Protein AF-A0A7S1T7V1-F1 (afdb_monomer)

InterPro domains:
  IPR002346 Molybdopterin dehydrogenase, FAD-binding [PF00941] (59-203)
  IPR016166 FAD-binding domain, PCMH-type [PS51387] (1-207)
  IPR016169 FAD-binding, type PCMH, subdomain 2 [G3DSA:3.30.465.10] (74-203)
  IPR016208 Aldehyde oxidase/xanthine dehydrogenase-like [PTHR11908] (59-207)
  IPR036318 FAD-binding, type PCMH-like superfamily [SSF56176] (33-203)

Sequence (222 aa):
PVSLAGLTRLMARLAAAGKAPRLLCANTAMGVEKYYPSDGDAAAVYRWDPSAAALDGCTVVEVKDVAELLAVAPTPKGGLAVGASVSITALIDALEGAAGEEGGDEEGKEGGGRPAPYCVMARHLRRVANVQVRNAGSWGGNLMLARSRPAFPSDIAVVLAVAGATLTVLKDPTSLATTTMSVEEFLSSDASLPLLLVSVELPPLPRSSSSGAPPSRVFSTF

Secondary structure (DSSP, 8-state):
--SHHHHHHHHHHHHHTT--PEEES-THHHHHHTTS-TT--GGGTT---SGGG--TTPPEEE-TT-HHHH-EEE-TTS-EEEETTSBHHHHHHHHHHHH-GGG---TT-TTPPPPPHHHHHHHHHTTSS-HHHHHH-BHHHHHHHHHH-TT---HHHHHHHHTT-EEEEESSTTS--EEEEEHHHHHHS-TTS--EEEEEEEPPPPP--SS-SPPP-S----

Nearest PDB structures (foldseek):
  7px0-assembly1_A  TM=8.540E-01  e=2.376E-07  Drosophila melanogaster
  7px0-assembly2_C  TM=8.518E-01  e=2.514E-07  Drosophila melanogaster
  7px0-assembly1_B  TM=8.505E-01  e=1.435E-06  Drosophila melanogaster
  7px0-assembly2_D  TM=7.920E-01  e=6.913E-07  Drosophila melanogaster
  1rm6-assembly1_B  TM=6.169E-01  e=3.158E-05  Thauera aromatica

Radius of gyration: 18.81 Å; Cα contacts (8 Å, |Δi|>4): 372; chains: 1; bounding box: 49×33×48 Å

Mean predicted aligned error: 8.24 Å

pLDDT: mean 83.21, std 16.55, range [35.75, 98.19]

Organism: NCBI:txid63592

Foldseek 3Di:
DQALLVQLVVCVVCVVVVADAAEPLFCLLLVLQQQFDQVQPLVSGHVGDVVRSDCVVHHYDHCLNHDLQQDWDQDPQLWIKHHQSHFLVNLLVSLVVSQPPVQPPPPDDPVDDDHFLSNVLSVQSPPPDDPVNRVRDGLNSLLLSCLRGVNDDDSSLVSCQLQQKKWWKDQRSNDPDIDIDGSVCSSPDDNPGPIDTTIIIGHHTPPPDPDPDDDDCSDDDD

Solvent-accessib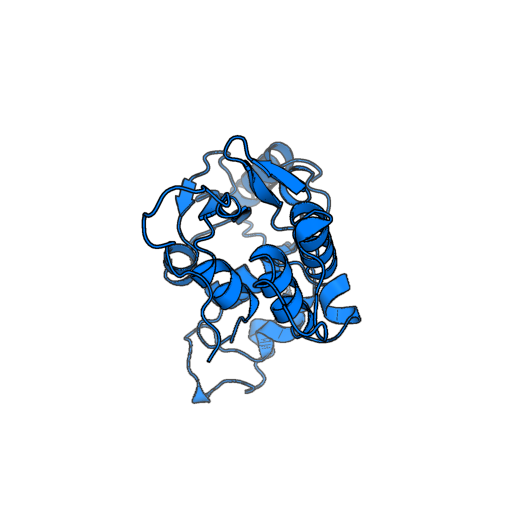le surface area (backbone atoms only — not comparable to full-atom values): 12376 Å² total; per-residue (Å²): 79,58,32,62,72,49,40,18,55,50,44,41,54,35,48,75,68,76,42,79,63,46,81,38,60,36,69,57,45,57,74,49,42,26,31,42,38,72,88,34,51,67,90,43,48,66,49,81,38,69,74,74,53,60,58,83,95,56,50,74,43,62,45,58,61,15,50,65,24,53,37,72,46,75,38,97,80,57,18,44,32,39,15,20,45,33,24,41,48,57,50,34,53,50,29,45,65,72,39,47,87,91,20,56,82,62,86,80,51,96,84,60,77,81,66,31,70,41,38,54,49,28,60,56,54,67,66,52,71,52,72,69,55,23,63,56,21,20,52,38,40,49,48,52,42,31,30,52,16,67,62,46,87,46,67,65,52,53,54,40,40,64,58,63,26,38,33,36,28,22,66,40,51,63,45,88,60,68,48,76,42,44,47,63,57,55,48,70,39,69,63,86,56,59,62,39,74,37,30,40,36,38,63,44,76,83,74,89,63,100,56,99,64,85,78,84,83,73,80,80,84,131

Structure (mmCIF, N/CA/C/O backbone):
data_AF-A0A7S1T7V1-F1
#
_entry.id   AF-A0A7S1T7V1-F1
#
loop_
_atom_site.group_PDB
_atom_site.id
_atom_site.type_symbol
_atom_site.label_atom_id
_atom_site.label_alt_id
_atom_site.label_comp_id
_atom_site.label_asym_id
_atom_site.label_entity_id
_atom_site.label_seq_id
_atom_site.pdbx_PDB_ins_code
_atom_site.Cartn_x
_atom_site.Cartn_y
_atom_site.Cartn_z
_atom_site.occupancy
_atom_site.B_iso_or_equiv
_atom_site.auth_seq_id
_atom_site.auth_comp_id
_atom_site.auth_asym_id
_atom_site.auth_atom_id
_atom_site.pdbx_PDB_model_num
ATOM 1 N N . PRO A 1 1 ? -17.396 -0.303 0.676 1.00 79.38 1 PRO A N 1
ATOM 2 C CA . PRO A 1 1 ? -17.565 0.956 -0.097 1.00 79.38 1 PRO A CA 1
ATOM 3 C C . PRO A 1 1 ? -16.847 0.789 -1.436 1.00 79.38 1 PRO A C 1
ATOM 5 O O . PRO A 1 1 ? -15.868 0.057 -1.453 1.00 79.38 1 PRO A O 1
ATOM 8 N N . VAL A 1 2 ? -17.315 1.423 -2.516 1.00 90.56 2 VAL A N 1
ATOM 9 C CA . VAL A 1 2 ? -16.727 1.231 -3.864 1.00 90.56 2 VAL A CA 1
ATOM 10 C C . VAL A 1 2 ? -15.924 2.430 -4.377 1.00 90.56 2 VAL A C 1
ATOM 12 O O . VAL A 1 2 ? -15.345 2.381 -5.454 1.00 90.56 2 VAL A O 1
ATOM 15 N N . SER A 1 3 ? -15.887 3.520 -3.607 1.00 94.94 3 SER A N 1
ATOM 16 C CA . SER A 1 3 ? -15.092 4.710 -3.917 1.00 94.94 3 SER A CA 1
ATOM 17 C C . SER A 1 3 ? -14.511 5.340 -2.659 1.00 94.94 3 SER A C 1
ATOM 19 O O . SER A 1 3 ? -15.046 5.133 -1.561 1.00 94.94 3 SER A O 1
ATOM 21 N N . LEU A 1 4 ? -13.458 6.142 -2.810 1.00 92.50 4 LEU A N 1
ATOM 22 C CA . LEU A 1 4 ? -12.781 6.827 -1.712 1.00 92.50 4 LEU A CA 1
ATOM 23 C C . LEU A 1 4 ? -13.745 7.783 -1.010 1.00 92.50 4 LEU A C 1
ATOM 25 O O . LEU A 1 4 ? -13.890 7.732 0.204 1.00 92.50 4 LEU A O 1
ATOM 29 N N . ALA A 1 5 ? -14.533 8.546 -1.772 1.00 94.06 5 ALA A N 1
ATOM 30 C CA . ALA A 1 5 ? -15.589 9.395 -1.216 1.00 94.06 5 ALA A CA 1
ATOM 31 C C . ALA A 1 5 ? -16.650 8.593 -0.439 1.00 94.06 5 ALA A C 1
ATOM 33 O O . ALA A 1 5 ? -17.173 9.053 0.579 1.00 94.06 5 ALA A O 1
ATOM 34 N N . GLY A 1 6 ? -16.988 7.389 -0.911 1.00 93.88 6 GLY A N 1
ATOM 35 C CA . GLY A 1 6 ? -17.884 6.477 -0.203 1.00 93.88 6 GLY A CA 1
ATOM 36 C C . GLY A 1 6 ? -17.276 5.946 1.094 1.00 93.88 6 GLY A C 1
ATOM 37 O O . GLY A 1 6 ? -17.971 5.893 2.110 1.00 93.88 6 GLY A O 1
ATOM 38 N N . LEU A 1 7 ? -15.991 5.589 1.070 1.00 93.31 7 LEU A N 1
ATOM 39 C CA . LEU A 1 7 ? -15.234 5.162 2.242 1.00 93.31 7 LEU A CA 1
ATOM 40 C C . LEU A 1 7 ? -15.154 6.291 3.273 1.00 93.31 7 LEU A C 1
ATOM 42 O O . LEU A 1 7 ? -15.529 6.077 4.419 1.00 93.31 7 LEU A O 1
ATOM 46 N N . THR A 1 8 ? -14.802 7.506 2.861 1.00 92.50 8 THR A N 1
ATOM 47 C CA . THR A 1 8 ? -14.722 8.680 3.737 1.00 92.50 8 THR A CA 1
ATOM 48 C C . THR A 1 8 ? -16.045 8.976 4.442 1.00 92.50 8 THR A C 1
ATOM 50 O O . THR A 1 8 ? -16.081 9.174 5.657 1.00 92.50 8 THR A O 1
ATOM 53 N N . ARG A 1 9 ? -17.173 8.913 3.719 1.00 94.50 9 ARG A N 1
ATOM 54 C CA . ARG A 1 9 ? -18.509 9.062 4.325 1.00 94.50 9 ARG A CA 1
ATOM 55 C C . ARG A 1 9 ? -18.827 7.958 5.331 1.00 94.50 9 ARG A C 1
ATOM 57 O O . ARG A 1 9 ? -19.468 8.229 6.345 1.00 94.50 9 ARG A O 1
ATOM 64 N N . LEU A 1 10 ? -18.424 6.718 5.051 1.00 93.31 10 LEU A N 1
ATOM 65 C CA . LEU A 1 10 ? -18.601 5.605 5.983 1.00 93.31 10 LEU A CA 1
ATOM 66 C C . LEU A 1 10 ? -17.762 5.815 7.250 1.00 93.31 10 LEU A C 1
ATOM 68 O O . LEU A 1 10 ? -18.289 5.665 8.349 1.00 93.31 10 LEU A O 1
ATOM 72 N N . MET A 1 11 ? -16.502 6.222 7.101 1.00 91.62 11 MET A N 1
ATOM 73 C CA . MET A 1 11 ? -15.599 6.507 8.217 1.00 91.62 11 MET A CA 1
ATOM 74 C C . MET A 1 11 ? -16.140 7.632 9.102 1.00 91.62 11 MET A C 1
ATOM 76 O O . MET A 1 11 ? -16.198 7.467 10.317 1.00 91.62 11 MET A O 1
ATOM 80 N N . ALA A 1 12 ? -16.653 8.716 8.511 1.00 91.75 12 ALA A N 1
ATOM 81 C CA . ALA A 1 12 ? -17.283 9.807 9.257 1.00 91.75 12 ALA A CA 1
ATOM 82 C C . ALA A 1 12 ? -18.515 9.343 10.059 1.00 91.75 12 ALA A C 1
ATOM 84 O O . ALA A 1 12 ? -18.687 9.723 11.216 1.00 91.75 12 ALA A O 1
ATOM 85 N N . ARG A 1 13 ? -19.359 8.476 9.479 1.00 93.44 13 ARG A N 1
ATOM 86 C CA . ARG A 1 13 ? -20.524 7.901 10.180 1.00 93.44 13 ARG A CA 1
ATOM 87 C C . ARG A 1 13 ? -20.118 6.997 11.340 1.00 93.44 13 ARG A C 1
ATOM 89 O O . ARG A 1 13 ? -20.768 7.019 12.379 1.00 93.44 13 ARG A O 1
ATOM 96 N N . LEU A 1 14 ? -19.070 6.196 11.163 1.00 91.50 14 LEU A N 1
ATOM 97 C CA . LEU A 1 14 ? -18.560 5.312 12.211 1.00 91.50 14 LEU A CA 1
ATOM 98 C C . LEU A 1 14 ? -17.919 6.115 13.348 1.00 91.50 14 LEU A C 1
ATOM 100 O O . LEU A 1 14 ? -18.230 5.849 14.507 1.00 91.50 14 LEU A O 1
ATOM 104 N N . ALA A 1 15 ? -17.141 7.150 13.024 1.00 88.75 15 ALA A N 1
ATOM 105 C CA . ALA A 1 15 ? -16.585 8.077 14.005 1.00 88.75 15 ALA A CA 1
ATOM 106 C C . ALA A 1 15 ? -17.689 8.791 14.806 1.00 88.75 15 ALA A C 1
ATOM 108 O O . ALA A 1 15 ? -17.634 8.825 16.033 1.00 88.75 15 ALA A O 1
ATOM 109 N N . ALA A 1 16 ? -18.747 9.270 14.137 1.00 91.25 16 ALA A N 1
ATOM 110 C CA . ALA A 1 16 ? -19.910 9.873 14.797 1.00 91.25 16 ALA A CA 1
ATOM 111 C C . ALA A 1 16 ? -20.666 8.891 15.715 1.00 91.25 16 ALA A C 1
ATOM 113 O O . ALA A 1 16 ? -21.314 9.311 16.669 1.00 91.25 16 ALA A O 1
ATOM 114 N N . ALA A 1 17 ? -20.564 7.586 15.452 1.00 91.12 17 ALA A N 1
ATOM 115 C CA . ALA A 1 17 ? -21.107 6.525 16.297 1.00 91.12 17 ALA A CA 1
ATOM 116 C C . ALA A 1 17 ? -20.136 6.066 17.407 1.00 91.12 17 ALA A C 1
ATOM 118 O O . ALA A 1 17 ? -20.396 5.051 18.052 1.00 91.12 17 ALA A O 1
ATOM 119 N N . GLY A 1 18 ? -19.005 6.757 17.603 1.00 87.50 18 GLY A N 1
ATOM 120 C CA . GLY A 1 18 ? -17.983 6.397 18.591 1.00 87.50 18 GLY A CA 1
ATOM 121 C C . GLY A 1 18 ? -17.207 5.122 18.248 1.00 87.50 18 GLY A C 1
ATOM 122 O O . GLY A 1 18 ? -16.602 4.516 19.129 1.00 87.50 18 GLY A O 1
ATOM 123 N N . LYS A 1 19 ? -17.239 4.681 16.985 1.00 86.19 19 LYS A N 1
ATOM 124 C CA . LYS A 1 19 ? -16.533 3.485 16.517 1.00 86.19 19 LYS A CA 1
ATOM 125 C C . LYS A 1 19 ? -15.211 3.875 15.865 1.00 86.19 19 LYS A C 1
ATOM 127 O O . LYS A 1 19 ? -15.180 4.754 15.008 1.00 86.19 19 LYS A O 1
ATOM 132 N N . ALA A 1 20 ? -14.149 3.150 16.205 1.00 80.94 20 ALA A N 1
ATOM 133 C CA . ALA A 1 20 ? -12.848 3.229 15.545 1.00 80.94 20 ALA A CA 1
ATOM 134 C C . ALA A 1 20 ? -12.655 1.985 14.659 1.00 80.94 20 ALA A C 1
ATOM 136 O O . ALA A 1 20 ? -12.216 0.944 15.153 1.00 80.94 20 ALA A O 1
ATOM 137 N N . PRO A 1 21 ? -13.068 2.025 13.379 1.00 83.56 21 PRO A N 1
ATOM 138 C CA . PRO A 1 21 ? -12.987 0.852 12.527 1.00 83.56 21 PRO A CA 1
ATOM 139 C C . PRO A 1 21 ? -11.553 0.562 12.078 1.00 83.56 21 PRO A C 1
ATOM 141 O O . PRO A 1 21 ? -10.789 1.473 11.761 1.00 83.56 21 PRO A O 1
ATOM 144 N N . ARG A 1 22 ? -11.217 -0.724 11.959 1.00 80.62 22 ARG A N 1
ATOM 145 C CA . ARG A 1 22 ? -9.985 -1.178 11.306 1.00 80.62 22 ARG A CA 1
ATOM 146 C C . ARG A 1 22 ? -10.237 -1.345 9.812 1.00 80.62 22 ARG A C 1
ATOM 148 O O . ARG A 1 22 ? -11.181 -2.026 9.407 1.00 80.62 22 ARG A O 1
ATOM 155 N N . LEU A 1 23 ? -9.394 -0.726 8.992 1.00 83.00 23 LEU A N 1
ATOM 156 C CA . LEU A 1 23 ? -9.435 -0.911 7.545 1.00 83.00 23 LEU A CA 1
ATOM 157 C C . LEU A 1 23 ? -8.734 -2.217 7.177 1.00 83.00 23 LEU A C 1
ATOM 159 O O . LEU A 1 23 ? -7.602 -2.462 7.592 1.00 83.00 23 LEU A O 1
ATOM 163 N N . LEU A 1 24 ? -9.404 -3.040 6.377 1.00 80.38 24 LEU A N 1
ATOM 164 C CA . LEU A 1 24 ? -8.886 -4.311 5.898 1.00 80.38 24 LEU A CA 1
ATOM 165 C C . LEU A 1 24 ? -8.822 -4.285 4.375 1.00 80.38 24 LEU A C 1
ATOM 167 O O . LEU A 1 24 ? -9.841 -4.209 3.695 1.00 80.38 24 LEU A O 1
ATOM 171 N N . CYS A 1 25 ? -7.612 -4.344 3.833 1.00 70.38 25 CYS A N 1
ATOM 172 C CA . CYS A 1 25 ? -7.417 -4.469 2.394 1.00 70.38 25 CYS A CA 1
ATOM 173 C C . CYS A 1 25 ? -7.310 -5.938 1.971 1.00 70.38 25 CYS A C 1
ATOM 175 O O . CYS A 1 25 ? -7.977 -6.374 1.041 1.00 70.38 25 CYS A O 1
ATOM 177 N N . ALA A 1 26 ? -6.468 -6.689 2.679 1.00 63.09 26 ALA A N 1
ATOM 178 C CA . ALA A 1 26 ? -6.281 -8.117 2.516 1.00 63.09 26 ALA A CA 1
ATOM 179 C C . ALA A 1 26 ? -5.835 -8.730 3.846 1.00 63.09 26 ALA A C 1
ATOM 181 O O . ALA A 1 26 ? -5.124 -8.098 4.629 1.00 63.09 26 ALA A O 1
ATOM 182 N N . ASN A 1 27 ? -6.242 -9.971 4.103 1.00 65.62 27 ASN A N 1
ATOM 183 C CA . ASN A 1 27 ? -6.111 -10.574 5.430 1.00 65.62 27 ASN A CA 1
ATOM 184 C C . ASN A 1 27 ? -4.697 -11.089 5.766 1.00 65.62 27 ASN A C 1
ATOM 186 O O . ASN A 1 27 ? -4.447 -11.523 6.889 1.00 65.62 27 ASN A O 1
ATOM 190 N N . THR A 1 28 ? -3.759 -11.056 4.815 1.00 69.81 28 THR A N 1
ATOM 191 C CA . THR A 1 28 ? -2.412 -11.617 5.013 1.00 69.81 28 THR A CA 1
ATOM 192 C C . THR A 1 28 ? -1.606 -10.841 6.052 1.00 69.81 28 THR A C 1
ATOM 194 O O . THR A 1 28 ? -0.914 -11.458 6.854 1.00 69.81 28 THR A O 1
ATOM 197 N N . ALA A 1 29 ? -1.743 -9.513 6.100 1.00 72.69 29 ALA A N 1
ATOM 198 C CA . ALA A 1 29 ? -1.040 -8.682 7.074 1.00 72.69 29 ALA A CA 1
ATOM 199 C C . ALA A 1 29 ? -1.513 -8.946 8.516 1.00 72.69 29 ALA A C 1
ATOM 201 O O . ALA A 1 29 ? -0.688 -9.142 9.405 1.00 72.69 29 ALA A O 1
ATOM 202 N N . MET A 1 30 ? -2.829 -9.048 8.746 1.00 74.25 30 MET A N 1
ATOM 203 C CA . MET A 1 30 ? -3.370 -9.296 10.092 1.00 74.25 30 MET A CA 1
ATOM 204 C C . MET A 1 30 ? -2.993 -10.673 10.646 1.00 74.25 30 MET A C 1
ATOM 206 O O . MET A 1 30 ? -2.737 -10.817 11.838 1.00 74.25 30 MET A O 1
ATOM 210 N N . GLY A 1 31 ? -2.904 -11.694 9.787 1.00 78.38 31 GLY A N 1
ATOM 211 C CA . GLY A 1 31 ? -2.474 -13.031 10.208 1.00 78.38 31 GLY A CA 1
ATOM 212 C C . GLY A 1 31 ? -1.026 -13.085 10.709 1.00 78.38 31 GLY A C 1
ATOM 213 O O . GLY A 1 31 ? -0.680 -13.977 11.489 1.00 78.38 31 GLY A O 1
ATOM 214 N N . VAL A 1 32 ? -0.198 -12.133 10.274 1.00 82.44 32 VAL A N 1
ATOM 215 C CA . VAL A 1 32 ? 1.224 -12.016 10.622 1.00 82.44 32 VAL A CA 1
ATOM 216 C C . VAL A 1 32 ? 1.440 -11.079 11.815 1.00 82.44 32 VAL A C 1
ATOM 218 O O . VAL A 1 32 ? 2.413 -11.224 12.549 1.00 82.44 32 VAL A O 1
ATOM 221 N N . GLU A 1 33 ? 0.506 -10.163 12.057 1.00 83.31 33 GLU A N 1
ATOM 222 C CA . GLU A 1 33 ? 0.609 -9.105 13.061 1.00 83.31 33 GLU A CA 1
ATOM 223 C C . GLU A 1 33 ? 0.922 -9.622 14.481 1.00 83.31 33 GLU A C 1
ATOM 225 O O . GLU A 1 33 ? 1.739 -9.042 15.190 1.00 83.31 33 GLU A O 1
ATOM 230 N N . LYS A 1 34 ? 0.364 -10.780 14.857 1.00 83.44 34 LYS A N 1
ATOM 231 C CA . LYS A 1 34 ? 0.596 -11.476 16.142 1.00 83.44 34 LYS A CA 1
ATOM 232 C C . LYS A 1 34 ? 2.047 -11.888 16.430 1.00 83.44 34 LYS A C 1
ATOM 234 O O . LYS A 1 34 ? 2.328 -12.359 17.529 1.00 83.44 34 LYS A O 1
ATOM 239 N N . TYR A 1 35 ? 2.931 -11.817 15.434 1.00 86.44 35 TYR A N 1
ATOM 240 C CA . TYR A 1 35 ? 4.340 -12.195 15.560 1.00 86.44 35 TYR A CA 1
ATOM 241 C C . TYR A 1 35 ? 5.272 -11.003 15.765 1.00 86.44 35 TYR A C 1
ATOM 243 O O . TYR A 1 35 ? 6.440 -11.210 16.065 1.00 86.44 35 TYR A O 1
ATOM 251 N N . TYR A 1 36 ? 4.811 -9.771 15.586 1.00 88.69 36 TYR A N 1
ATOM 252 C CA . TYR A 1 36 ? 5.665 -8.591 15.706 1.00 88.69 36 TYR A CA 1
ATOM 253 C C . TYR A 1 36 ? 5.094 -7.710 16.797 1.00 88.69 36 TYR A C 1
ATOM 255 O O . TYR A 1 36 ? 3.902 -7.461 16.742 1.00 88.69 36 TYR A O 1
ATOM 263 N N . PRO A 1 37 ? 5.859 -7.221 17.777 1.00 86.12 37 PRO A N 1
ATOM 264 C CA . PRO A 1 37 ? 5.305 -6.359 18.813 1.00 86.12 37 PRO A CA 1
ATOM 265 C C . PRO A 1 37 ? 5.058 -4.936 18.285 1.00 86.12 37 PRO A C 1
ATOM 267 O O . PRO A 1 37 ? 5.681 -4.493 17.318 1.00 86.12 37 PRO A O 1
ATOM 270 N N . SER A 1 38 ? 4.120 -4.219 18.905 1.00 82.19 38 SER A N 1
ATOM 271 C CA . SER A 1 38 ? 3.768 -2.843 18.518 1.00 82.19 38 SER A CA 1
ATOM 272 C C . SER A 1 38 ? 4.800 -1.803 18.956 1.00 82.19 38 SER A C 1
ATOM 274 O O . SER A 1 38 ? 4.880 -0.739 18.355 1.00 82.19 38 SER A O 1
ATOM 276 N N . ASP A 1 39 ? 5.580 -2.096 19.998 1.00 83.75 39 ASP A N 1
ATOM 277 C CA . ASP A 1 39 ? 6.633 -1.220 20.529 1.00 83.75 39 ASP A CA 1
ATOM 278 C C . ASP A 1 39 ? 7.977 -1.360 19.789 1.00 83.75 39 ASP A C 1
ATOM 280 O O . ASP A 1 39 ? 8.901 -0.587 20.034 1.00 83.75 39 ASP A O 1
ATOM 284 N N . GLY A 1 40 ? 8.080 -2.316 18.860 1.00 81.94 40 GLY A N 1
ATOM 285 C CA . GLY A 1 40 ? 9.288 -2.562 18.079 1.00 81.94 40 GLY A CA 1
ATOM 286 C C . GLY A 1 40 ? 10.374 -3.365 18.802 1.00 81.94 40 GLY A C 1
ATOM 287 O O . GLY A 1 40 ? 11.487 -3.432 18.280 1.00 81.94 40 GLY A O 1
ATOM 288 N N . ASP A 1 41 ? 10.092 -3.996 19.950 1.00 86.94 41 ASP A N 1
ATOM 289 C CA . ASP A 1 41 ? 11.070 -4.849 20.638 1.00 86.94 41 ASP A CA 1
ATOM 290 C C . ASP A 1 41 ? 11.480 -6.059 19.776 1.00 86.94 41 ASP A C 1
ATOM 292 O O . ASP A 1 41 ? 10.773 -7.064 19.661 1.00 86.94 41 ASP A O 1
ATOM 296 N N . ALA A 1 42 ? 12.675 -5.991 19.189 1.00 85.62 42 ALA A N 1
ATOM 297 C CA . ALA A 1 42 ? 13.220 -7.056 18.354 1.00 85.62 42 ALA A CA 1
ATOM 298 C C . ALA A 1 42 ? 13.348 -8.400 19.102 1.00 85.62 42 ALA A C 1
ATOM 300 O O . ALA A 1 42 ? 13.222 -9.457 18.481 1.00 85.62 42 ALA A O 1
ATOM 301 N N . ALA A 1 43 ? 13.554 -8.387 20.424 1.00 87.38 43 ALA A N 1
ATOM 302 C CA . ALA A 1 43 ? 13.669 -9.603 21.231 1.00 87.38 43 ALA A CA 1
ATOM 303 C C . ALA A 1 43 ? 12.314 -10.291 21.473 1.00 87.38 43 ALA A C 1
ATOM 305 O O . ALA A 1 43 ? 12.268 -11.470 21.840 1.00 87.38 43 ALA A O 1
ATOM 306 N N . ALA A 1 44 ? 11.209 -9.574 21.270 1.00 84.81 44 ALA A N 1
ATOM 307 C CA . ALA A 1 44 ? 9.855 -10.102 21.367 1.00 84.81 44 ALA A CA 1
ATOM 308 C C . ALA A 1 44 ? 9.270 -10.520 20.006 1.00 84.81 44 ALA A C 1
ATOM 310 O O . ALA A 1 44 ? 8.153 -11.034 19.958 1.00 84.81 44 ALA A O 1
ATOM 311 N N . VAL A 1 45 ? 10.013 -10.379 18.903 1.00 87.38 45 VAL A N 1
ATOM 312 C CA . VAL A 1 45 ? 9.591 -10.899 17.593 1.00 87.38 45 VAL A CA 1
ATOM 313 C C . VAL A 1 45 ? 9.404 -12.423 17.666 1.00 87.38 45 VAL A C 1
ATOM 315 O O . VAL A 1 45 ? 10.181 -13.147 18.283 1.00 87.38 45 VAL A O 1
ATOM 318 N N . TYR A 1 46 ? 8.324 -12.905 17.057 1.00 85.88 46 TYR A N 1
ATOM 319 C CA . TYR A 1 46 ? 7.767 -14.260 17.129 1.00 85.88 46 TYR A CA 1
ATOM 320 C C . TYR A 1 46 ? 7.288 -14.722 18.507 1.00 85.88 46 TYR A C 1
ATOM 322 O O . TYR A 1 46 ? 6.781 -15.844 18.622 1.00 85.88 46 TYR A O 1
ATOM 330 N N . ARG A 1 47 ? 7.344 -13.872 19.539 1.00 84.38 47 ARG A N 1
ATOM 331 C CA . ARG A 1 47 ? 6.597 -14.130 20.767 1.00 84.38 47 ARG A CA 1
ATOM 332 C C . ARG A 1 47 ? 5.118 -14.003 20.435 1.00 84.38 47 ARG A C 1
ATOM 334 O O . ARG A 1 47 ? 4.638 -12.928 20.098 1.00 84.38 47 ARG A O 1
ATOM 341 N N . TRP A 1 48 ? 4.412 -15.125 20.484 1.00 75.94 48 TRP A N 1
ATOM 342 C CA . TRP A 1 48 ? 2.997 -15.154 20.155 1.00 75.94 48 TRP A CA 1
ATOM 343 C C . TRP A 1 48 ? 2.199 -14.309 21.152 1.00 75.94 48 TRP A C 1
ATOM 345 O O . TRP A 1 48 ? 2.118 -14.653 22.331 1.00 75.94 48 TRP A O 1
ATOM 355 N N . ASP A 1 49 ? 1.605 -13.226 20.655 1.00 72.50 49 ASP A N 1
ATOM 356 C CA . ASP A 1 49 ? 0.656 -12.397 21.389 1.00 72.50 49 ASP A CA 1
ATOM 357 C C . ASP A 1 49 ? -0.724 -12.472 20.706 1.00 72.50 49 ASP A C 1
ATOM 359 O O . ASP A 1 49 ? -0.943 -11.851 19.659 1.00 72.50 49 ASP A O 1
ATOM 363 N N . PRO A 1 50 ? -1.678 -13.245 21.255 1.00 69.88 50 PRO A N 1
ATOM 364 C CA . PRO A 1 50 ? -3.016 -13.356 20.685 1.00 69.88 50 PRO A CA 1
ATOM 365 C C . PRO A 1 50 ? -3.827 -12.063 20.795 1.00 69.88 50 PRO A C 1
ATOM 367 O O . PRO A 1 50 ? -4.749 -11.871 20.001 1.00 69.88 50 PRO A O 1
ATOM 370 N N . SER A 1 51 ? -3.500 -11.173 21.738 1.00 71.38 51 SER A N 1
ATOM 371 C CA . SER A 1 51 ? -4.241 -9.924 21.937 1.00 71.38 51 SER A CA 1
ATOM 372 C C . SER A 1 51 ? -4.022 -8.943 20.783 1.00 71.38 51 SER A C 1
ATOM 374 O O . SER A 1 51 ? -4.957 -8.267 20.360 1.00 71.38 51 SER A O 1
ATOM 376 N N . ALA A 1 52 ? -2.830 -8.965 20.180 1.00 65.50 52 ALA A N 1
ATOM 377 C CA . ALA A 1 52 ? -2.477 -8.161 19.014 1.00 65.50 52 ALA A CA 1
ATOM 378 C C . ALA A 1 52 ? -3.310 -8.480 17.756 1.00 65.50 52 ALA A C 1
ATOM 380 O O . ALA A 1 52 ? -3.469 -7.617 16.894 1.00 65.50 52 ALA A O 1
ATOM 381 N N . ALA A 1 53 ? -3.844 -9.701 17.642 1.00 63.22 53 ALA A N 1
ATOM 382 C CA . ALA A 1 53 ? -4.666 -10.140 16.509 1.00 63.22 53 ALA A CA 1
ATOM 383 C C . ALA A 1 53 ? -6.164 -10.245 16.837 1.00 63.22 53 ALA A C 1
ATOM 385 O O . ALA A 1 53 ? -6.952 -10.629 15.969 1.00 63.22 53 ALA A O 1
ATOM 386 N N . ALA A 1 54 ? -6.574 -9.917 18.065 1.00 66.88 54 ALA A N 1
ATOM 387 C CA . ALA A 1 54 ? -7.971 -9.984 18.463 1.00 66.88 54 ALA A CA 1
ATOM 388 C C . ALA A 1 54 ? -8.800 -8.929 17.709 1.00 66.88 54 ALA A C 1
ATOM 390 O O . ALA A 1 54 ? -8.476 -7.740 17.689 1.00 66.88 54 ALA A O 1
ATOM 391 N N . LEU A 1 55 ? -9.887 -9.378 17.078 1.00 66.50 55 LEU A N 1
ATOM 392 C CA . LEU A 1 55 ? -10.880 -8.517 16.422 1.00 66.50 55 LEU A CA 1
ATOM 393 C C . LEU A 1 55 ? -12.167 -8.395 17.243 1.00 66.50 55 LEU A C 1
ATOM 395 O O . LEU A 1 55 ? -13.141 -7.814 16.762 1.00 66.50 55 LEU A O 1
ATOM 399 N N . ASP A 1 56 ? -12.192 -8.943 18.457 1.00 67.31 56 ASP A N 1
ATOM 400 C CA . ASP A 1 56 ? -13.393 -8.985 19.283 1.00 67.31 56 ASP A CA 1
ATOM 401 C C . ASP A 1 56 ? -13.913 -7.568 19.554 1.00 67.31 56 ASP A C 1
ATOM 403 O O . ASP A 1 56 ? -13.202 -6.690 20.042 1.00 67.31 56 ASP A O 1
ATOM 407 N N . GLY A 1 57 ? -15.166 -7.326 19.162 1.00 70.94 57 GLY A N 1
ATOM 408 C CA . GLY A 1 57 ? -15.812 -6.014 19.263 1.00 70.94 57 GLY A CA 1
ATOM 409 C C . GLY A 1 57 ? -15.329 -4.964 18.252 1.00 70.94 57 GLY A C 1
ATOM 410 O O . GLY A 1 57 ? -15.842 -3.843 18.252 1.00 70.94 57 GLY A O 1
ATOM 411 N N . CYS A 1 58 ? -14.390 -5.295 17.361 1.00 74.25 58 CYS A N 1
ATOM 412 C CA . CYS A 1 58 ? -13.843 -4.356 16.391 1.00 74.25 58 CYS A CA 1
ATOM 413 C C . CYS A 1 58 ? -14.707 -4.293 15.121 1.00 74.25 58 CYS A C 1
ATOM 415 O O . CYS A 1 58 ? -15.060 -5.308 14.523 1.00 74.25 58 CYS A O 1
ATOM 417 N N . THR A 1 59 ? -15.047 -3.082 14.671 1.00 85.19 59 THR A N 1
ATOM 418 C CA . THR A 1 59 ? -15.694 -2.902 13.363 1.00 85.19 59 THR A CA 1
ATOM 419 C C . THR A 1 59 ? -14.626 -2.966 12.279 1.00 85.19 59 THR A C 1
ATOM 421 O O . THR A 1 59 ? -13.719 -2.140 12.265 1.00 85.19 59 THR A O 1
ATOM 424 N N . VAL A 1 60 ? -14.735 -3.919 11.357 1.00 85.75 60 VAL A N 1
ATOM 425 C CA . VAL A 1 60 ? -13.805 -4.046 10.229 1.00 85.75 60 VAL A CA 1
ATOM 426 C C . VAL A 1 60 ? -14.468 -3.518 8.963 1.00 85.75 60 VAL A C 1
ATOM 428 O O . VAL A 1 60 ? -15.619 -3.843 8.673 1.00 85.75 60 VAL A O 1
ATOM 431 N N . VAL A 1 61 ? -13.746 -2.693 8.208 1.00 88.75 61 VAL A N 1
ATOM 432 C CA . VAL A 1 61 ? -14.198 -2.166 6.917 1.00 88.75 61 VAL A CA 1
ATOM 433 C C . VAL A 1 61 ? -13.281 -2.693 5.831 1.00 88.75 61 VAL A C 1
ATOM 435 O O . VAL A 1 61 ? -12.102 -2.348 5.778 1.00 88.75 61 VAL A O 1
ATOM 438 N N . GLU A 1 62 ? -13.836 -3.515 4.948 1.00 88.12 62 GLU A N 1
ATOM 439 C CA . GLU A 1 62 ? -13.109 -4.006 3.787 1.00 88.12 62 GLU A CA 1
ATOM 440 C C . GLU A 1 62 ? -13.019 -2.916 2.706 1.00 88.12 62 GLU A C 1
ATOM 442 O O . GLU A 1 62 ? -14.028 -2.299 2.339 1.00 88.12 62 GLU A O 1
ATOM 447 N N . VAL A 1 63 ? -11.803 -2.661 2.215 1.00 89.75 63 VAL A N 1
ATOM 448 C CA . VAL A 1 63 ? -11.511 -1.604 1.226 1.00 89.75 63 VAL A CA 1
ATOM 449 C C . VAL A 1 63 ? -11.126 -2.142 -0.152 1.00 89.75 63 VAL A C 1
ATOM 451 O O . VAL A 1 63 ? -10.842 -1.351 -1.045 1.00 89.75 63 VAL A O 1
ATOM 454 N N . LYS A 1 64 ? -11.154 -3.468 -0.348 1.00 86.06 64 LYS A N 1
ATOM 455 C CA . LYS A 1 64 ? -10.707 -4.116 -1.591 1.00 86.06 64 LYS A CA 1
ATOM 456 C C . LYS A 1 64 ? -11.443 -3.634 -2.842 1.00 86.06 64 LYS A C 1
ATOM 458 O O . LYS A 1 64 ? -10.853 -3.646 -3.905 1.00 86.06 64 LYS A O 1
ATOM 463 N N . ASP A 1 65 ? -12.699 -3.203 -2.709 1.00 89.31 65 ASP A N 1
ATOM 464 C CA . ASP A 1 65 ? -13.551 -2.803 -3.837 1.00 89.31 65 ASP A CA 1
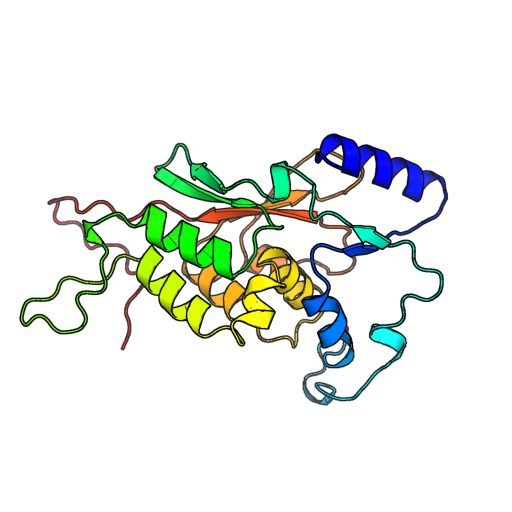ATOM 465 C C . ASP A 1 65 ? -13.520 -1.288 -4.107 1.00 89.31 65 ASP A C 1
ATOM 467 O O . ASP A 1 65 ? -14.294 -0.782 -4.920 1.00 89.31 65 ASP A O 1
ATOM 471 N N . VAL A 1 66 ? -12.666 -0.531 -3.408 1.00 94.31 66 VAL A N 1
ATOM 472 C CA . VAL A 1 66 ? -12.519 0.912 -3.631 1.00 94.31 66 VAL A CA 1
ATOM 473 C C . VAL A 1 66 ? -11.709 1.140 -4.904 1.00 94.31 66 VAL A C 1
ATOM 475 O O . VAL A 1 66 ? -10.508 0.878 -4.933 1.00 94.31 66 VAL A O 1
ATOM 478 N N . ALA A 1 67 ? -12.363 1.657 -5.946 1.00 94.12 67 ALA A N 1
ATOM 479 C CA . ALA A 1 67 ? -11.781 1.795 -7.281 1.00 94.12 67 ALA A CA 1
ATOM 480 C C . ALA A 1 67 ? -10.450 2.567 -7.292 1.00 94.12 67 ALA A C 1
ATOM 482 O O . ALA A 1 67 ? -9.496 2.156 -7.948 1.00 94.12 67 ALA A O 1
ATOM 483 N N . GLU A 1 68 ? -10.352 3.650 -6.521 1.00 95.19 68 GLU A N 1
ATOM 484 C CA . GLU A 1 68 ? -9.145 4.474 -6.428 1.00 95.19 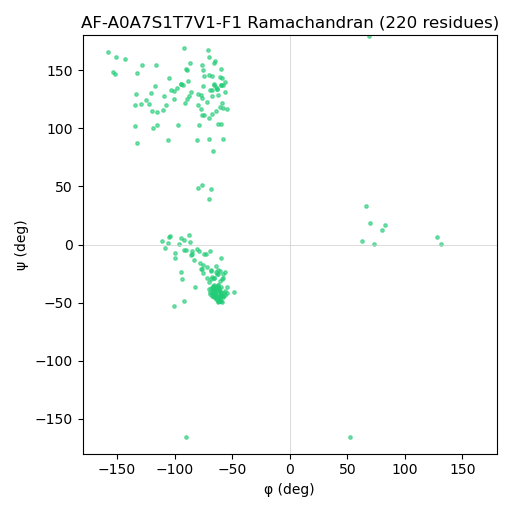68 GLU A CA 1
ATOM 485 C C . GLU A 1 68 ? -7.964 3.719 -5.796 1.00 95.19 68 GLU A C 1
ATOM 487 O O . GLU A 1 68 ? -6.816 3.988 -6.138 1.00 95.19 68 GLU A O 1
ATOM 492 N N . LEU A 1 69 ? -8.229 2.741 -4.920 1.00 95.38 69 LEU A N 1
ATOM 493 C CA . LEU A 1 69 ? -7.192 1.897 -4.319 1.00 95.38 69 LEU A CA 1
ATOM 494 C C . LEU A 1 69 ? -6.792 0.721 -5.221 1.00 95.38 69 LEU A C 1
ATOM 496 O O . LEU A 1 69 ? -5.773 0.086 -4.965 1.00 95.38 69 LEU A O 1
ATOM 500 N N . LEU A 1 70 ? -7.560 0.422 -6.268 1.00 95.44 70 LEU A N 1
ATOM 501 C CA . LEU A 1 70 ? -7.254 -0.622 -7.253 1.00 95.44 70 LEU A CA 1
ATOM 502 C C . LEU A 1 70 ? -6.640 -0.071 -8.546 1.00 95.44 70 LEU A C 1
ATOM 504 O O . LEU A 1 70 ? -6.245 -0.845 -9.415 1.00 95.44 70 LEU A O 1
ATOM 508 N N . ALA A 1 71 ? -6.593 1.252 -8.701 1.00 95.94 71 ALA A N 1
ATOM 509 C CA . ALA A 1 71 ? -6.172 1.884 -9.940 1.00 95.94 71 ALA A CA 1
ATOM 510 C C . ALA A 1 71 ? -4.692 1.614 -10.251 1.00 95.94 71 ALA A C 1
ATOM 512 O O . ALA A 1 71 ? -3.828 1.730 -9.383 1.00 95.94 71 ALA A O 1
ATOM 513 N N . VAL A 1 72 ? -4.400 1.315 -11.516 1.00 97.31 72 VAL A N 1
ATOM 514 C CA . VAL A 1 72 ? -3.043 1.244 -12.067 1.00 97.31 72 VAL A CA 1
ATOM 515 C C . VAL A 1 72 ? -3.023 2.097 -13.324 1.00 97.31 72 VAL A C 1
ATOM 517 O O . VAL A 1 72 ? -3.818 1.863 -14.234 1.00 97.31 72 VAL A O 1
ATOM 520 N N . ALA A 1 73 ? -2.163 3.111 -13.367 1.00 95.56 73 ALA A N 1
ATOM 521 C CA . ALA A 1 73 ? -2.113 4.041 -14.488 1.00 95.56 73 ALA A CA 1
ATOM 522 C C . ALA A 1 73 ? -0.720 4.668 -14.657 1.00 95.56 73 ALA A C 1
ATOM 524 O O . ALA A 1 73 ? -0.038 4.921 -13.663 1.00 95.56 73 ALA A O 1
ATOM 525 N N . PRO A 1 74 ? -0.301 4.992 -15.892 1.00 93.62 74 PRO A N 1
ATOM 526 C CA . PRO A 1 74 ? 0.861 5.842 -16.121 1.00 93.62 74 PRO A CA 1
ATOM 527 C C . PRO A 1 74 ? 0.658 7.231 -15.509 1.00 93.62 74 PRO A C 1
ATOM 529 O O . PRO A 1 74 ? -0.444 7.784 -15.552 1.00 93.62 74 PRO A O 1
ATOM 532 N N . THR A 1 75 ? 1.723 7.829 -14.981 1.00 93.38 75 THR A N 1
ATOM 533 C CA . THR A 1 75 ? 1.669 9.212 -14.492 1.00 93.38 75 THR A CA 1
ATOM 534 C C . THR A 1 75 ? 1.942 10.203 -15.621 1.00 93.38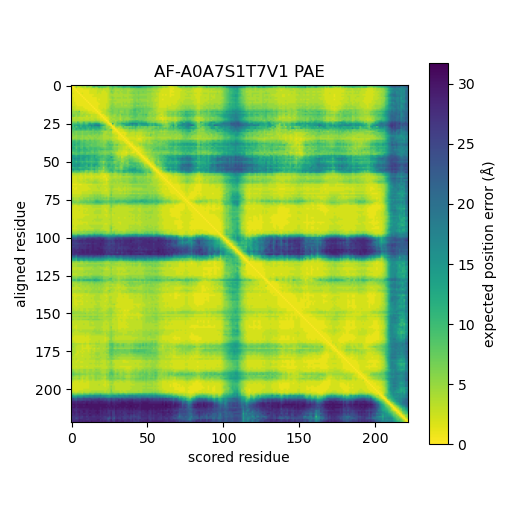 75 THR A C 1
ATOM 536 O O . THR A 1 75 ? 2.637 9.867 -16.584 1.00 93.38 75 THR A O 1
ATOM 539 N N . PRO A 1 76 ? 1.485 11.466 -15.513 1.00 88.56 76 PRO A N 1
ATOM 540 C CA . PRO A 1 76 ? 1.777 12.494 -16.516 1.00 88.56 76 PRO A CA 1
ATOM 541 C C . PRO A 1 76 ? 3.277 12.720 -16.762 1.00 88.56 76 PRO A C 1
ATOM 543 O O . PRO A 1 76 ? 3.672 13.195 -17.823 1.00 88.56 76 PRO A O 1
ATOM 546 N N . LYS A 1 77 ? 4.124 12.377 -15.783 1.00 87.19 77 LYS A N 1
ATOM 547 C CA . LYS A 1 77 ? 5.587 12.486 -15.862 1.00 87.19 77 LYS A CA 1
ATOM 548 C C . LYS A 1 77 ? 6.253 11.252 -16.487 1.00 87.19 77 LYS A C 1
ATOM 550 O O . LYS A 1 77 ? 7.477 11.221 -16.585 1.00 87.19 77 LYS A O 1
ATOM 555 N N . GLY A 1 78 ? 5.473 10.260 -16.918 1.00 86.44 78 GLY A N 1
ATOM 556 C CA . GLY A 1 78 ? 5.958 9.004 -17.495 1.00 86.44 78 GLY A CA 1
ATOM 557 C C . GLY A 1 78 ? 6.359 7.949 -16.462 1.00 86.44 78 GLY A C 1
ATOM 558 O O . GLY A 1 78 ? 7.113 7.043 -16.799 1.00 86.44 78 GLY A O 1
ATOM 559 N N . GLY A 1 79 ? 5.924 8.104 -15.210 1.00 92.62 79 GLY A N 1
ATOM 560 C CA . GLY A 1 79 ? 6.070 7.100 -14.159 1.00 92.62 79 GLY A CA 1
ATOM 561 C C . GLY A 1 79 ? 4.882 6.140 -14.107 1.00 92.62 79 GLY A C 1
ATOM 562 O O . GLY A 1 79 ? 4.036 6.133 -15.004 1.00 92.62 79 GLY A O 1
ATOM 563 N N . LEU A 1 80 ? 4.779 5.380 -13.019 1.00 96.12 80 LEU A N 1
ATOM 564 C CA . LEU A 1 80 ? 3.688 4.432 -12.777 1.00 96.12 80 LEU A CA 1
ATOM 565 C C . LEU A 1 80 ? 3.007 4.732 -11.437 1.00 96.12 80 LEU A C 1
ATOM 567 O O . LEU A 1 80 ? 3.665 4.739 -10.401 1.00 96.12 80 LEU A O 1
ATOM 571 N N . ALA A 1 81 ? 1.694 4.953 -11.449 1.00 97.44 81 ALA A N 1
ATOM 572 C CA . ALA A 1 81 ? 0.872 5.051 -10.249 1.00 97.44 81 ALA A CA 1
ATOM 573 C C . ALA A 1 81 ? 0.121 3.738 -10.008 1.00 97.44 81 ALA A C 1
ATOM 575 O O . ALA A 1 81 ? -0.513 3.198 -10.916 1.00 97.44 81 ALA A O 1
ATOM 576 N N . VAL A 1 82 ? 0.168 3.246 -8.771 1.00 98.12 82 VAL A N 1
ATOM 577 C CA . VAL A 1 82 ? -0.462 1.989 -8.349 1.00 98.12 82 VAL A CA 1
ATOM 578 C C . VAL A 1 82 ? -1.221 2.224 -7.046 1.00 98.12 82 VAL A C 1
ATOM 580 O O . VAL A 1 82 ? -0.672 2.784 -6.101 1.00 98.12 82 VAL A O 1
ATOM 583 N N . GLY A 1 83 ? -2.484 1.813 -6.976 1.00 97.56 83 GLY A N 1
ATOM 584 C CA . GLY A 1 83 ? -3.335 1.937 -5.793 1.00 97.56 83 GLY A CA 1
ATOM 585 C C . GLY A 1 83 ? -3.000 0.915 -4.700 1.00 97.56 83 GLY A C 1
ATOM 586 O O . GLY A 1 83 ? -2.546 -0.193 -4.984 1.00 97.56 83 GLY A O 1
ATOM 587 N N . ALA A 1 84 ? -3.224 1.274 -3.434 1.00 96.12 84 ALA A N 1
ATOM 588 C CA . ALA A 1 84 ? -2.797 0.522 -2.244 1.00 96.12 84 ALA A CA 1
ATOM 589 C C . ALA A 1 84 ? -3.434 -0.865 -2.073 1.00 96.12 84 ALA A C 1
ATOM 591 O O . ALA A 1 84 ? -2.912 -1.698 -1.323 1.00 96.12 84 ALA A O 1
ATOM 592 N N . SER A 1 85 ? -4.548 -1.123 -2.758 1.00 95.38 85 SER A N 1
ATOM 593 C CA . SER A 1 85 ? -5.253 -2.404 -2.742 1.00 95.38 85 SER A CA 1
ATOM 594 C C . SER A 1 85 ? -4.831 -3.368 -3.843 1.00 95.38 85 SER A C 1
ATOM 596 O O . SER A 1 85 ? -5.243 -4.526 -3.814 1.00 95.38 85 SER A O 1
ATOM 598 N N . VAL A 1 86 ? -3.962 -2.943 -4.759 1.00 96.19 86 VAL A N 1
ATOM 599 C CA . VAL A 1 86 ? -3.378 -3.816 -5.782 1.00 96.19 86 VAL A CA 1
ATOM 600 C C . VAL A 1 86 ? -2.539 -4.914 -5.116 1.00 96.19 86 VAL A C 1
ATOM 602 O O . VAL A 1 86 ? -1.750 -4.654 -4.199 1.00 96.19 86 VAL A O 1
ATOM 605 N N . SER A 1 87 ? -2.729 -6.160 -5.560 1.00 95.38 87 SER A N 1
ATOM 606 C CA . SER A 1 87 ? -1.972 -7.304 -5.046 1.00 95.38 87 SER A CA 1
ATOM 607 C C . SER A 1 87 ? -0.486 -7.179 -5.383 1.00 95.38 87 SER A C 1
ATOM 609 O O . SER A 1 87 ? -0.102 -6.486 -6.325 1.00 95.38 87 SER A O 1
ATOM 611 N N . ILE A 1 88 ? 0.376 -7.868 -4.635 1.00 95.88 88 ILE A N 1
ATOM 612 C CA . ILE A 1 88 ? 1.817 -7.869 -4.934 1.00 95.88 88 ILE A CA 1
ATOM 613 C C . ILE A 1 88 ? 2.062 -8.460 -6.331 1.00 95.88 88 ILE A C 1
ATOM 615 O O . ILE A 1 88 ? 2.903 -7.954 -7.067 1.00 95.88 88 ILE A O 1
ATOM 619 N N . THR A 1 89 ? 1.299 -9.485 -6.720 1.00 96.00 89 THR A N 1
ATOM 620 C CA . THR A 1 89 ? 1.361 -10.061 -8.073 1.00 96.00 89 THR A CA 1
ATOM 621 C C . THR A 1 89 ? 0.977 -9.042 -9.144 1.00 96.00 89 THR A C 1
ATOM 623 O O . THR A 1 89 ? 1.739 -8.838 -10.078 1.00 96.00 89 THR A O 1
ATOM 626 N N . ALA A 1 90 ? -0.135 -8.324 -8.976 1.00 96.25 90 ALA A N 1
ATOM 627 C CA . ALA A 1 90 ? -0.557 -7.323 -9.954 1.00 96.25 90 ALA A CA 1
ATOM 628 C C . ALA A 1 90 ? 0.391 -6.108 -10.013 1.00 96.25 90 ALA A C 1
ATOM 630 O O . ALA A 1 90 ? 0.535 -5.493 -11.065 1.00 96.25 90 ALA A O 1
ATOM 631 N N . LEU A 1 91 ? 1.075 -5.775 -8.911 1.00 96.94 91 LEU A N 1
ATOM 632 C CA . LEU A 1 91 ? 2.153 -4.782 -8.915 1.00 96.94 91 LEU A CA 1
ATOM 633 C C . LEU A 1 91 ? 3.356 -5.259 -9.748 1.00 96.94 91 LEU A C 1
ATOM 635 O O . LEU A 1 91 ? 3.908 -4.467 -10.506 1.00 96.94 91 LEU A O 1
ATOM 639 N N . ILE A 1 92 ? 3.752 -6.531 -9.626 1.00 95.88 92 ILE A N 1
ATOM 640 C CA . ILE A 1 92 ? 4.811 -7.133 -10.455 1.00 95.88 92 ILE A CA 1
ATOM 641 C C . ILE A 1 92 ? 4.430 -7.042 -11.937 1.00 95.88 92 ILE A C 1
ATOM 643 O O . ILE A 1 92 ? 5.211 -6.519 -12.729 1.00 95.88 92 ILE A O 1
ATOM 647 N N . ASP A 1 93 ? 3.211 -7.455 -12.289 1.00 95.31 93 ASP A N 1
ATOM 648 C CA . ASP A 1 93 ? 2.724 -7.418 -13.673 1.00 95.31 93 ASP A CA 1
ATOM 649 C C . ASP A 1 93 ? 2.680 -5.979 -14.222 1.00 95.31 93 ASP A C 1
ATOM 651 O O . ASP A 1 93 ? 3.044 -5.728 -15.371 1.00 95.31 93 ASP A O 1
ATOM 655 N N . ALA A 1 94 ? 2.281 -5.005 -13.395 1.00 95.31 94 ALA A N 1
ATOM 656 C CA . ALA A 1 94 ? 2.252 -3.594 -13.773 1.00 95.31 94 ALA A CA 1
ATOM 657 C C . ALA A 1 94 ? 3.655 -3.014 -14.017 1.00 95.31 94 ALA A C 1
ATOM 659 O O . ALA A 1 94 ? 3.836 -2.227 -14.945 1.00 95.31 94 ALA A O 1
ATOM 660 N N . LEU A 1 95 ? 4.645 -3.400 -13.206 1.00 94.19 95 LEU A N 1
ATOM 661 C CA . LEU A 1 95 ? 6.045 -3.002 -13.384 1.00 94.19 95 LEU A CA 1
ATOM 662 C C . LEU A 1 95 ? 6.617 -3.554 -14.692 1.00 94.19 95 LEU A C 1
ATOM 664 O O . LEU A 1 95 ? 7.229 -2.810 -15.456 1.00 94.19 95 LEU A O 1
ATOM 668 N N . GLU A 1 96 ? 6.395 -4.840 -14.959 1.00 91.56 96 GLU A N 1
ATOM 669 C CA . GLU A 1 96 ? 6.867 -5.513 -16.173 1.00 91.56 96 GLU A CA 1
ATOM 670 C C . GLU A 1 96 ? 6.179 -4.941 -17.420 1.00 91.56 96 GLU A C 1
ATOM 672 O O . GLU A 1 96 ? 6.847 -4.600 -18.395 1.00 91.56 96 GLU A O 1
ATOM 677 N N . GLY A 1 97 ? 4.863 -4.717 -17.363 1.00 90.25 97 GLY A N 1
ATOM 678 C CA . GLY A 1 97 ? 4.118 -4.072 -18.445 1.00 90.25 97 GLY A CA 1
ATOM 679 C C . GLY A 1 97 ? 4.566 -2.631 -18.717 1.00 90.25 97 GLY A C 1
ATOM 680 O O . GLY A 1 97 ? 4.603 -2.205 -19.870 1.00 90.25 97 GLY A O 1
ATOM 681 N N . ALA A 1 98 ? 4.951 -1.884 -17.678 1.00 88.69 98 ALA A N 1
ATOM 682 C CA . ALA A 1 98 ? 5.453 -0.517 -17.811 1.00 88.69 98 ALA A CA 1
ATOM 683 C C . ALA A 1 98 ? 6.918 -0.438 -18.285 1.00 88.69 98 ALA A C 1
ATOM 685 O O . ALA A 1 98 ? 7.352 0.628 -18.720 1.00 88.69 98 ALA A O 1
ATOM 686 N N . ALA A 1 99 ? 7.681 -1.534 -18.212 1.00 83.00 99 ALA A N 1
ATOM 687 C CA . ALA A 1 99 ? 9.062 -1.587 -18.691 1.00 83.00 99 ALA A CA 1
ATOM 688 C C . ALA A 1 99 ? 9.176 -1.669 -20.227 1.00 83.00 99 ALA A C 1
ATOM 690 O O . ALA A 1 99 ? 10.214 -1.296 -20.773 1.00 83.00 99 ALA A O 1
ATOM 691 N N . GLY A 1 100 ? 8.113 -2.100 -20.920 1.00 70.69 100 GLY A N 1
ATOM 692 C CA . GLY A 1 100 ? 8.090 -2.273 -22.377 1.00 70.69 100 GLY A CA 1
ATOM 693 C C . GLY A 1 100 ? 8.980 -3.421 -22.885 1.00 70.69 100 GLY A C 1
ATOM 694 O O . GLY A 1 100 ? 9.647 -4.105 -22.112 1.00 70.69 100 GLY A O 1
ATOM 695 N N . GL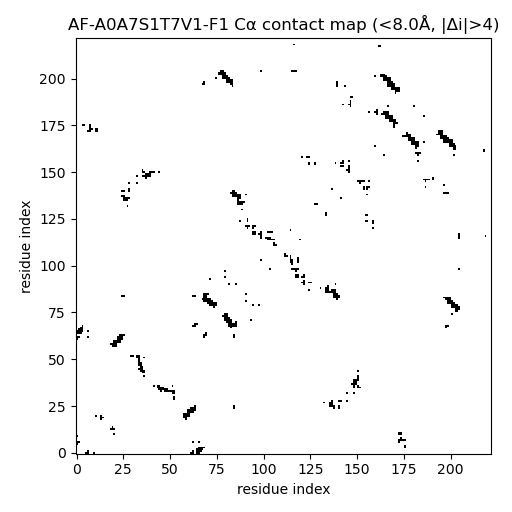U A 1 101 ? 9.004 -3.638 -24.206 1.00 57.59 101 GLU A N 1
ATOM 696 C CA . GLU A 1 101 ? 9.780 -4.729 -24.834 1.00 57.59 101 GLU A CA 1
ATOM 697 C C . GLU A 1 101 ? 11.307 -4.530 -24.747 1.00 57.59 101 GLU A C 1
ATOM 699 O O . GLU A 1 101 ? 12.058 -5.501 -24.791 1.00 57.59 101 GLU A O 1
ATOM 704 N N . GLU A 1 102 ? 11.780 -3.292 -24.558 1.00 51.84 102 GLU A N 1
ATOM 705 C CA . GLU A 1 102 ? 13.211 -2.972 -24.413 1.00 51.84 102 GLU A CA 1
ATOM 706 C C . GLU A 1 102 ? 13.791 -3.368 -23.038 1.00 51.84 102 GLU A C 1
ATOM 708 O O . GLU A 1 102 ? 15.002 -3.299 -22.833 1.00 51.84 102 GLU A O 1
ATOM 713 N N . GLY A 1 103 ? 12.940 -3.779 -22.090 1.00 46.75 103 GLY A N 1
ATOM 714 C CA . GLY A 1 103 ? 13.312 -4.110 -20.714 1.00 46.75 103 GLY A CA 1
ATOM 715 C C . GLY A 1 103 ? 13.360 -5.602 -20.388 1.00 46.75 103 GLY A C 1
ATOM 716 O O . GLY A 1 103 ? 13.504 -5.934 -19.212 1.00 46.75 103 GLY A O 1
ATOM 717 N N . GLY A 1 104 ? 13.209 -6.496 -21.371 1.00 47.31 104 GLY A N 1
ATOM 718 C CA . GLY A 1 104 ? 13.256 -7.941 -21.136 1.00 47.31 104 GLY A CA 1
ATOM 719 C C . GLY A 1 104 ? 14.559 -8.369 -20.456 1.00 47.31 104 GLY A C 1
ATOM 720 O O . GLY A 1 104 ? 15.628 -7.851 -20.779 1.00 47.31 104 GLY A O 1
ATOM 721 N N . ASP A 1 105 ? 14.464 -9.306 -19.509 1.00 46.31 105 ASP A N 1
ATOM 722 C CA . ASP A 1 105 ? 15.615 -9.907 -18.836 1.00 46.31 105 ASP A CA 1
ATOM 723 C C . ASP A 1 105 ? 16.537 -10.567 -19.880 1.00 46.31 105 ASP A C 1
ATOM 725 O O . ASP A 1 105 ? 16.388 -11.739 -20.220 1.00 46.31 105 ASP A O 1
ATOM 729 N N . GLU A 1 106 ? 17.520 -9.831 -20.405 1.00 49.62 106 GLU A N 1
ATOM 730 C CA . GLU A 1 106 ? 18.631 -10.405 -21.170 1.00 49.62 106 GLU A CA 1
ATOM 731 C C . GLU A 1 106 ? 19.635 -11.077 -20.210 1.00 49.62 106 GLU A C 1
ATOM 733 O O . GLU A 1 106 ? 20.841 -10.827 -20.242 1.00 49.62 106 GLU A O 1
ATOM 738 N N . GLU A 1 107 ? 19.148 -11.949 -19.321 1.00 45.09 107 GLU A N 1
ATOM 739 C CA . GLU A 1 107 ? 19.994 -12.859 -18.547 1.00 45.09 107 GLU A CA 1
ATOM 740 C C . GLU A 1 107 ? 20.549 -13.921 -19.517 1.00 45.09 107 GLU A C 1
ATOM 742 O O . GLU A 1 107 ? 19.925 -14.947 -19.777 1.00 45.09 107 GLU A O 1
ATOM 747 N N . GLY A 1 108 ? 21.724 -13.650 -20.102 1.00 46.06 108 GLY A N 1
ATOM 748 C CA . GLY A 1 108 ? 22.506 -14.655 -20.838 1.00 46.06 108 GLY A CA 1
ATOM 749 C C . GLY A 1 108 ? 22.963 -14.312 -22.261 1.00 46.06 108 GLY A C 1
ATOM 750 O O . GLY A 1 108 ? 23.541 -15.182 -22.908 1.00 46.06 108 GLY A O 1
ATOM 751 N N . LYS A 1 109 ? 22.767 -13.087 -22.770 1.00 42.22 109 LYS A N 1
ATOM 752 C CA . LYS A 1 109 ? 23.415 -12.656 -24.025 1.00 42.22 109 LYS A CA 1
ATOM 753 C C . LYS A 1 109 ? 24.762 -11.989 -23.748 1.00 42.22 109 LYS A C 1
ATOM 755 O O . LYS A 1 109 ? 24.839 -10.967 -23.065 1.00 42.22 109 LYS A O 1
ATOM 760 N N . GLU A 1 110 ? 25.825 -12.544 -24.326 1.00 37.56 110 GLU A N 1
ATOM 761 C CA . GLU A 1 110 ? 27.132 -11.888 -24.415 1.00 37.56 110 GLU A CA 1
ATOM 762 C C . GLU A 1 110 ? 26.977 -10.571 -25.200 1.00 37.56 110 GLU A C 1
ATOM 764 O O . GLU A 1 110 ? 26.789 -10.571 -26.415 1.00 37.56 110 GLU A O 1
ATOM 769 N N . GLY A 1 111 ? 26.976 -9.448 -24.471 1.00 45.44 111 GLY A N 1
ATOM 770 C CA . GLY A 1 111 ? 26.700 -8.098 -24.990 1.00 45.44 111 GLY A CA 1
ATOM 771 C C . GLY A 1 111 ? 25.683 -7.272 -24.178 1.00 45.44 111 GLY A C 1
ATOM 772 O O . GLY A 1 111 ? 25.400 -6.141 -24.562 1.00 45.44 111 GLY A O 1
ATOM 773 N N . GLY A 1 112 ? 25.148 -7.830 -23.082 1.00 44.28 112 GLY A N 1
ATOM 774 C CA . GLY A 1 112 ? 23.946 -7.380 -22.363 1.00 44.28 112 GLY A CA 1
ATOM 775 C C . GLY A 1 112 ? 23.894 -5.932 -21.850 1.00 44.28 112 GLY A C 1
ATOM 776 O O . GLY A 1 112 ? 24.783 -5.444 -21.146 1.00 44.28 112 GLY A O 1
ATOM 777 N N . GLY A 1 113 ? 22.776 -5.269 -22.157 1.00 55.50 113 GLY A N 1
ATOM 778 C CA . GLY A 1 113 ? 22.365 -4.008 -21.539 1.00 55.50 113 GLY A CA 1
ATOM 779 C C . GLY A 1 113 ? 21.927 -4.185 -20.079 1.00 55.50 113 GLY A C 1
ATOM 780 O O . GLY A 1 113 ? 21.615 -5.284 -19.626 1.00 55.50 113 GLY A O 1
ATOM 781 N N . ARG A 1 114 ? 21.909 -3.089 -19.309 1.00 62.44 114 ARG A N 1
ATOM 782 C CA . ARG A 1 114 ? 21.420 -3.109 -17.920 1.00 62.44 114 ARG A CA 1
ATOM 783 C C . ARG A 1 114 ? 19.896 -3.329 -17.922 1.00 62.44 114 ARG A C 1
ATOM 785 O O . ARG A 1 114 ? 19.223 -2.597 -18.645 1.00 62.44 114 ARG A O 1
ATOM 792 N N . PRO A 1 115 ? 19.348 -4.246 -17.099 1.00 66.75 115 PRO A N 1
ATOM 793 C CA . PRO A 1 115 ? 17.905 -4.464 -17.027 1.00 66.75 115 PRO A CA 1
ATOM 794 C C . PRO A 1 115 ? 17.174 -3.179 -16.634 1.00 66.75 115 PRO A C 1
ATOM 796 O O . PRO A 1 115 ? 17.671 -2.388 -15.820 1.00 66.75 115 PRO A O 1
ATOM 799 N N . ALA A 1 116 ? 15.988 -2.973 -17.211 1.00 82.31 116 ALA A N 1
ATOM 800 C CA . ALA A 1 116 ? 15.168 -1.806 -16.922 1.00 82.31 116 ALA A CA 1
ATOM 801 C C . ALA A 1 116 ? 14.853 -1.735 -15.411 1.00 82.31 116 ALA A C 1
ATOM 803 O O . ALA A 1 116 ? 14.523 -2.762 -14.810 1.00 82.31 116 ALA A O 1
ATOM 804 N N . PRO A 1 117 ? 14.921 -0.549 -14.772 1.00 87.44 117 PRO A N 1
ATOM 805 C CA . PRO A 1 117 ? 14.661 -0.399 -13.338 1.00 87.44 117 PRO A CA 1
ATOM 806 C C . PRO A 1 117 ? 13.380 -1.081 -12.837 1.00 87.44 117 PRO A C 1
ATOM 808 O O . PRO A 1 117 ? 13.410 -1.731 -11.795 1.00 87.44 117 PRO A O 1
ATOM 811 N N . TYR A 1 118 ? 12.277 -1.008 -13.588 1.00 91.69 118 TYR A N 1
ATOM 812 C CA . TYR A 1 118 ? 11.028 -1.676 -13.207 1.00 91.69 118 TYR A CA 1
ATOM 813 C C . TYR A 1 118 ? 11.127 -3.209 -13.238 1.00 91.69 118 TYR A C 1
ATOM 815 O O . TYR A 1 118 ? 10.601 -3.854 -12.333 1.00 91.69 118 TYR A O 1
ATOM 823 N N . CYS A 1 119 ? 11.871 -3.799 -14.179 1.00 89.56 119 CYS A N 1
ATOM 824 C CA . CYS A 1 119 ? 12.142 -5.242 -14.194 1.00 89.56 119 CYS A CA 1
ATOM 825 C C . CYS A 1 119 ? 12.995 -5.667 -12.997 1.00 89.56 119 CYS A C 1
ATOM 827 O O . CYS A 1 119 ? 12.717 -6.676 -12.349 1.00 89.56 119 CYS A O 1
ATOM 829 N N . VAL A 1 120 ? 13.987 -4.852 -12.621 1.00 90.25 120 VAL A N 1
ATOM 830 C CA . VAL A 1 120 ? 14.787 -5.094 -11.410 1.00 90.25 120 VAL A CA 1
ATOM 831 C C . VAL A 1 120 ? 13.893 -5.096 -10.168 1.00 90.25 120 VAL A C 1
ATOM 833 O O . VAL A 1 120 ? 13.980 -6.017 -9.352 1.00 90.25 120 VAL A O 1
ATOM 836 N N . MET A 1 121 ? 12.992 -4.118 -10.039 1.00 93.06 121 MET A N 1
ATOM 837 C CA . MET A 1 121 ? 12.017 -4.069 -8.944 1.00 93.06 121 MET A CA 1
ATOM 838 C C . MET A 1 121 ? 11.110 -5.306 -8.939 1.00 93.06 121 MET A C 1
ATOM 840 O O . MET A 1 121 ? 10.975 -5.958 -7.903 1.00 93.06 121 MET A O 1
ATOM 844 N N . ALA A 1 122 ? 10.544 -5.674 -10.091 1.00 93.44 122 ALA A N 1
ATOM 845 C CA . ALA A 1 122 ? 9.703 -6.858 -10.249 1.00 93.44 122 ALA A CA 1
ATOM 846 C C . ALA A 1 122 ? 10.435 -8.139 -9.812 1.00 93.44 122 ALA A C 1
ATOM 848 O O . ALA A 1 122 ? 9.897 -8.935 -9.037 1.00 93.44 122 ALA A O 1
ATOM 849 N N . ARG A 1 123 ? 11.707 -8.298 -10.200 1.00 91.56 123 ARG A N 1
ATOM 850 C CA . ARG A 1 123 ? 12.559 -9.426 -9.796 1.00 91.56 123 ARG A CA 1
ATOM 851 C C . ARG A 1 123 ? 12.747 -9.509 -8.281 1.00 91.56 123 ARG A C 1
ATOM 853 O O . ARG A 1 123 ? 12.712 -10.608 -7.725 1.00 91.56 123 ARG A O 1
ATOM 860 N N . HIS A 1 124 ? 12.926 -8.376 -7.602 1.00 92.25 124 HIS A N 1
ATOM 861 C CA . HIS A 1 124 ? 12.995 -8.346 -6.138 1.00 92.25 124 HIS A CA 1
ATOM 862 C C . HIS A 1 124 ? 11.647 -8.704 -5.502 1.00 92.25 124 HIS A C 1
ATOM 864 O O . HIS A 1 124 ? 11.600 -9.547 -4.606 1.00 92.25 124 HIS A O 1
ATOM 870 N N . LEU A 1 125 ? 10.543 -8.160 -6.017 1.00 93.62 125 LEU A N 1
ATOM 871 C CA . LEU A 1 125 ? 9.199 -8.450 -5.511 1.00 93.62 125 LEU A CA 1
ATOM 872 C C . LEU A 1 125 ? 8.775 -9.914 -5.727 1.00 93.62 125 LEU A C 1
ATOM 874 O O . LEU A 1 125 ? 8.058 -10.474 -4.898 1.00 93.62 125 LEU A O 1
ATOM 878 N N . ARG A 1 126 ? 9.274 -10.596 -6.768 1.00 92.94 126 ARG A N 1
ATOM 879 C CA .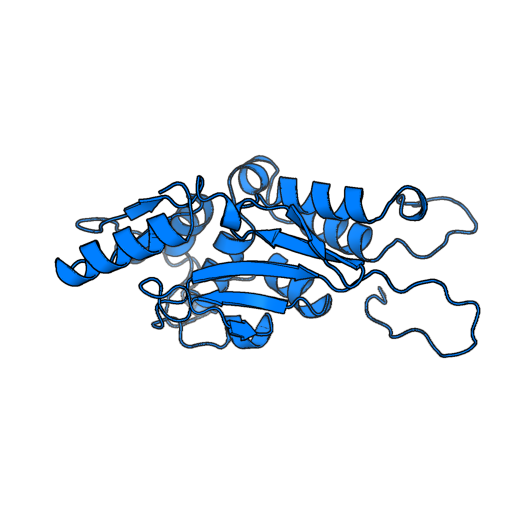 ARG A 1 126 ? 9.059 -12.043 -6.985 1.00 92.94 126 ARG A CA 1
ATOM 880 C C . ARG A 1 126 ? 9.636 -12.918 -5.864 1.00 92.94 126 ARG A C 1
ATOM 882 O O . ARG A 1 126 ? 9.175 -14.048 -5.690 1.00 92.94 126 ARG A O 1
ATOM 889 N N . ARG A 1 127 ? 10.604 -12.411 -5.092 1.00 90.88 127 ARG A N 1
ATOM 890 C CA . ARG A 1 127 ? 11.174 -13.101 -3.918 1.00 90.88 127 ARG A CA 1
ATOM 891 C C . ARG A 1 127 ? 10.373 -12.868 -2.637 1.00 90.88 127 ARG A C 1
ATOM 893 O O . ARG A 1 127 ? 10.609 -13.556 -1.648 1.00 90.88 127 ARG A O 1
ATOM 900 N N . VAL A 1 128 ? 9.401 -11.953 -2.656 1.00 87.12 128 VAL A N 1
ATOM 901 C CA . VAL A 1 128 ? 8.532 -11.688 -1.508 1.00 87.12 128 VAL A CA 1
ATOM 902 C C . VAL A 1 128 ? 7.528 -12.827 -1.368 1.00 87.12 128 VAL A C 1
ATOM 904 O O . VAL A 1 128 ? 6.624 -12.979 -2.194 1.00 87.12 128 VAL A O 1
ATOM 907 N N . ALA A 1 129 ? 7.680 -13.612 -0.300 1.00 81.69 129 ALA A N 1
ATOM 908 C CA . ALA A 1 129 ? 6.803 -14.722 0.071 1.00 81.69 129 ALA A CA 1
ATOM 909 C C . ALA A 1 129 ? 6.553 -15.741 -1.068 1.00 81.69 129 ALA A C 1
ATOM 911 O O . ALA A 1 129 ? 7.272 -15.800 -2.065 1.00 81.69 129 ALA A O 1
ATOM 912 N N . ASN A 1 130 ? 5.543 -16.598 -0.906 1.00 87.81 130 ASN A N 1
ATOM 913 C CA . ASN A 1 130 ? 5.103 -17.516 -1.956 1.00 87.81 130 ASN A CA 1
ATOM 914 C C . ASN A 1 130 ? 3.988 -16.887 -2.818 1.00 87.81 130 ASN A C 1
ATOM 916 O O . ASN A 1 130 ? 3.411 -15.854 -2.472 1.00 87.81 130 ASN A O 1
ATOM 920 N N . VAL A 1 131 ? 3.659 -17.534 -3.940 1.00 89.00 131 VAL A N 1
ATOM 921 C CA . VAL A 1 131 ? 2.645 -17.057 -4.900 1.00 89.00 131 VAL A CA 1
ATOM 922 C C . VAL A 1 131 ? 1.280 -16.825 -4.240 1.00 89.00 131 VAL A C 1
ATOM 924 O O . VAL A 1 131 ? 0.621 -15.832 -4.531 1.00 89.00 131 VAL A O 1
ATOM 927 N N . GLN A 1 132 ? 0.859 -17.697 -3.319 1.00 87.19 132 GLN A N 1
ATOM 928 C CA . GLN A 1 132 ? -0.438 -17.566 -2.647 1.00 87.19 132 GLN A CA 1
ATOM 929 C C . GLN A 1 132 ? -0.496 -16.298 -1.789 1.00 87.19 132 GLN A C 1
ATOM 931 O O . GLN A 1 132 ? -1.478 -15.559 -1.851 1.00 87.19 132 GLN A O 1
ATOM 936 N N . VAL A 1 133 ? 0.573 -16.010 -1.040 1.00 87.81 133 VAL A N 1
ATOM 937 C CA . VAL A 1 133 ? 0.675 -14.784 -0.238 1.00 87.81 133 VAL A CA 1
ATOM 938 C C . VAL A 1 133 ? 0.693 -13.550 -1.135 1.00 87.81 133 VAL A C 1
ATOM 940 O O . VAL A 1 133 ? 0.009 -12.583 -0.814 1.00 87.81 133 VAL A O 1
ATOM 943 N N . ARG A 1 134 ? 1.410 -13.573 -2.266 1.00 92.62 134 ARG A N 1
ATOM 944 C CA . ARG A 1 134 ? 1.445 -12.432 -3.200 1.00 92.62 134 ARG A CA 1
ATOM 945 C C . ARG A 1 134 ? 0.113 -12.165 -3.892 1.00 92.62 134 ARG A C 1
ATOM 947 O O . ARG A 1 134 ? -0.237 -11.007 -4.092 1.00 92.62 134 ARG A O 1
ATOM 954 N N . ASN A 1 135 ? -0.628 -13.218 -4.225 1.00 90.31 135 ASN A N 1
ATOM 955 C CA . ASN A 1 135 ? -1.951 -13.097 -4.832 1.00 90.31 135 ASN A CA 1
ATOM 956 C C . ASN A 1 135 ? -2.980 -12.553 -3.837 1.00 90.31 135 ASN A C 1
ATOM 958 O O . ASN A 1 135 ? -3.847 -11.773 -4.218 1.00 90.31 135 ASN A O 1
ATOM 962 N N . ALA A 1 136 ? -2.888 -12.973 -2.573 1.00 87.88 136 ALA A N 1
ATOM 963 C CA . ALA A 1 136 ? -3.821 -12.558 -1.536 1.00 87.88 136 ALA A CA 1
ATOM 964 C C . ALA A 1 136 ? -3.472 -11.194 -0.926 1.00 87.88 136 ALA A C 1
ATOM 966 O O . ALA A 1 136 ? -4.375 -10.451 -0.570 1.00 87.88 136 ALA A O 1
ATOM 967 N N . GLY A 1 137 ? -2.188 -10.875 -0.757 1.00 90.94 137 GLY A N 1
ATOM 968 C CA . GLY A 1 137 ? -1.716 -9.664 -0.090 1.00 90.94 137 GLY A CA 1
ATOM 969 C C . GLY A 1 137 ? -1.573 -8.472 -1.029 1.00 90.94 137 GLY A C 1
ATOM 970 O O . GLY A 1 137 ? -1.072 -8.612 -2.143 1.00 90.94 137 GLY A O 1
ATOM 971 N N . SER A 1 138 ? -1.947 -7.285 -0.547 1.00 94.31 138 SER A N 1
ATOM 972 C CA . SER A 1 138 ? -1.659 -6.024 -1.232 1.00 94.31 138 SER A CA 1
ATOM 973 C C . SER A 1 138 ? -0.322 -5.433 -0.795 1.00 94.31 138 SER A C 1
ATOM 975 O O . SER A 1 138 ? 0.115 -5.613 0.349 1.00 94.31 138 SER A O 1
ATOM 977 N N . TRP A 1 139 ? 0.324 -4.688 -1.694 1.00 95.56 139 TRP A N 1
ATOM 978 C CA . TRP A 1 139 ? 1.562 -3.979 -1.355 1.00 95.56 139 TRP A CA 1
ATOM 979 C C . TRP A 1 139 ? 1.307 -2.904 -0.285 1.00 95.56 139 TRP A C 1
ATOM 981 O O . TRP A 1 139 ? 2.112 -2.744 0.631 1.00 95.56 139 TRP A O 1
ATOM 991 N N . GLY A 1 140 ? 0.150 -2.231 -0.332 1.00 94.81 140 GLY A N 1
ATOM 992 C CA . GLY A 1 140 ? -0.218 -1.213 0.650 1.00 94.81 140 GLY A CA 1
ATOM 993 C C . GLY A 1 140 ? -0.490 -1.801 2.035 1.00 94.81 140 GLY A C 1
ATOM 994 O O . GLY A 1 140 ? -0.076 -1.228 3.039 1.00 94.81 140 GLY A O 1
ATOM 995 N N . GLY A 1 141 ? -1.107 -2.985 2.108 1.00 92.50 141 GLY A N 1
ATOM 996 C CA . GLY A 1 141 ? -1.297 -3.707 3.369 1.00 92.50 141 GLY A CA 1
ATOM 997 C C . GLY A 1 141 ? 0.030 -4.125 4.008 1.00 92.50 141 GLY A C 1
ATOM 998 O O . GLY A 1 141 ? 0.180 -4.041 5.225 1.00 92.50 141 GLY A O 1
ATOM 999 N N . ASN A 1 142 ? 1.015 -4.512 3.193 1.00 93.94 142 ASN A N 1
ATOM 1000 C CA . ASN A 1 142 ? 2.367 -4.808 3.666 1.00 93.94 142 ASN A CA 1
ATOM 1001 C C . ASN A 1 142 ? 3.072 -3.558 4.230 1.00 93.94 142 ASN A C 1
ATOM 1003 O O . ASN A 1 142 ? 3.673 -3.630 5.300 1.00 93.94 142 ASN A O 1
ATOM 1007 N N . LEU A 1 143 ? 2.940 -2.407 3.562 1.00 94.56 143 LEU A N 1
ATOM 1008 C CA . LEU A 1 143 ? 3.509 -1.136 4.025 1.00 94.56 143 LEU A CA 1
ATOM 1009 C C . LEU A 1 143 ? 2.850 -0.632 5.317 1.00 94.56 143 LEU A C 1
ATOM 1011 O O . LEU A 1 143 ? 3.534 -0.171 6.228 1.00 94.56 143 LEU A O 1
ATOM 1015 N N . MET A 1 144 ? 1.525 -0.755 5.421 1.00 92.75 144 MET A N 1
ATOM 1016 C CA . MET A 1 144 ? 0.787 -0.437 6.648 1.00 92.75 144 MET A CA 1
ATOM 1017 C C . MET A 1 144 ? 1.235 -1.321 7.817 1.00 92.75 144 MET A C 1
ATOM 1019 O O . MET A 1 144 ? 1.393 -0.815 8.928 1.00 92.75 144 MET A O 1
ATOM 1023 N N . LEU A 1 145 ? 1.488 -2.615 7.570 1.00 91.62 145 LEU A N 1
ATOM 1024 C CA . LEU A 1 145 ? 2.037 -3.518 8.582 1.00 91.62 145 LEU A CA 1
ATOM 1025 C C . LEU A 1 145 ? 3.413 -3.039 9.051 1.00 91.62 145 LEU A C 1
ATOM 1027 O O . LEU A 1 145 ? 3.603 -2.890 10.254 1.00 91.62 145 LEU A O 1
ATOM 1031 N N . ALA A 1 146 ? 4.318 -2.721 8.120 1.00 93.38 146 ALA A N 1
ATOM 1032 C CA . ALA A 1 146 ? 5.650 -2.198 8.428 1.00 93.38 146 ALA A CA 1
ATOM 1033 C C . ALA A 1 146 ? 5.602 -0.914 9.271 1.00 93.38 146 ALA A C 1
ATOM 1035 O O . ALA A 1 146 ? 6.336 -0.790 10.246 1.00 93.38 146 ALA A O 1
ATOM 1036 N N . ARG A 1 147 ? 4.682 0.006 8.956 1.00 92.56 147 ARG A N 1
ATOM 1037 C CA . ARG A 1 147 ? 4.459 1.219 9.757 1.00 92.56 147 ARG A CA 1
ATOM 1038 C C . ARG A 1 147 ? 3.952 0.899 11.167 1.00 92.56 147 ARG A C 1
ATOM 1040 O O . ARG A 1 147 ? 4.387 1.510 12.132 1.00 92.56 147 ARG A O 1
ATOM 1047 N N . SER A 1 148 ? 3.009 -0.036 11.298 1.00 89.75 148 SER A N 1
ATOM 1048 C CA . SER A 1 148 ? 2.414 -0.387 12.599 1.00 89.75 148 SER A CA 1
ATOM 1049 C C . SER A 1 148 ? 3.300 -1.272 13.481 1.00 89.75 148 SER A C 1
ATOM 1051 O O . SER A 1 148 ? 3.087 -1.340 14.689 1.00 89.75 148 SER A O 1
ATOM 1053 N N . ARG A 1 149 ? 4.262 -1.978 12.879 1.00 90.88 149 ARG A N 1
ATOM 1054 C CA . ARG A 1 149 ? 5.150 -2.943 13.532 1.00 90.88 149 ARG A CA 1
ATOM 1055 C C . ARG A 1 149 ? 6.590 -2.655 13.089 1.00 90.88 149 ARG A C 1
ATOM 1057 O O . ARG A 1 149 ? 7.050 -3.275 12.134 1.00 90.88 149 ARG A O 1
ATOM 1064 N N . PRO A 1 150 ? 7.327 -1.763 13.774 1.00 89.44 150 PRO A N 1
ATOM 1065 C CA . PRO A 1 150 ? 8.649 -1.307 13.323 1.00 89.44 150 PRO A CA 1
ATOM 1066 C C . PRO A 1 150 ? 9.695 -2.419 13.136 1.00 89.44 150 PRO A C 1
ATOM 1068 O O . PRO A 1 150 ? 10.618 -2.275 12.342 1.00 89.44 150 PRO A O 1
ATOM 1071 N N . ALA A 1 151 ? 9.548 -3.548 13.839 1.00 91.31 151 ALA A N 1
ATOM 1072 C CA . ALA A 1 151 ? 10.424 -4.713 13.700 1.00 91.31 151 ALA A CA 1
ATOM 1073 C C . ALA A 1 151 ? 10.082 -5.617 12.492 1.00 91.31 151 ALA A C 1
ATOM 1075 O O . ALA A 1 151 ? 10.769 -6.614 12.263 1.00 91.31 151 ALA A O 1
ATOM 1076 N N . PHE A 1 152 ? 9.015 -5.324 11.738 1.00 92.38 152 PHE A N 1
ATOM 1077 C CA . PHE A 1 152 ? 8.610 -6.094 10.561 1.00 92.38 152 PHE A CA 1
ATOM 1078 C C . PHE A 1 152 ? 9.508 -5.772 9.351 1.00 92.38 152 PHE A C 1
ATOM 1080 O O . PHE A 1 152 ? 9.481 -4.643 8.853 1.00 92.38 152 PHE A O 1
ATOM 1087 N N . PRO A 1 153 ? 10.271 -6.747 8.819 1.00 91.75 153 PRO A N 1
ATOM 1088 C CA . PRO A 1 153 ? 11.142 -6.515 7.673 1.00 91.75 153 PRO A CA 1
ATOM 1089 C C . PRO A 1 153 ? 10.327 -6.521 6.373 1.00 91.75 153 PRO A C 1
ATOM 1091 O O . PRO A 1 153 ? 9.944 -7.574 5.863 1.00 91.75 153 PRO A O 1
ATOM 1094 N N . SER A 1 154 ? 10.049 -5.337 5.823 1.00 94.38 154 SER A N 1
ATOM 1095 C CA . SER A 1 154 ? 9.336 -5.200 4.549 1.00 94.38 154 SER A CA 1
ATOM 1096 C C . SER A 1 154 ? 10.303 -5.004 3.381 1.00 94.38 154 SER A C 1
ATOM 1098 O O . SER A 1 154 ? 10.781 -3.899 3.129 1.00 94.38 154 SER A O 1
ATOM 1100 N N . ASP A 1 155 ? 10.527 -6.063 2.600 1.00 94.25 155 ASP A N 1
ATOM 1101 C CA . ASP A 1 155 ? 11.265 -5.967 1.330 1.00 94.25 155 ASP A CA 1
ATOM 1102 C C . ASP A 1 155 ? 10.573 -5.017 0.336 1.00 94.25 155 ASP A C 1
ATOM 1104 O O . ASP A 1 155 ? 11.232 -4.335 -0.446 1.00 94.25 155 ASP A O 1
ATOM 1108 N N . ILE A 1 156 ? 9.237 -4.931 0.387 1.00 95.75 156 ILE A N 1
ATOM 1109 C CA . ILE A 1 156 ? 8.455 -4.010 -0.449 1.00 95.75 156 ILE A CA 1
ATOM 1110 C C . ILE A 1 156 ? 8.791 -2.561 -0.094 1.00 95.75 156 ILE A C 1
ATOM 1112 O O . ILE A 1 156 ? 9.035 -1.759 -0.992 1.00 95.75 156 ILE A O 1
ATOM 1116 N N . ALA A 1 157 ? 8.846 -2.228 1.198 1.00 96.56 157 ALA A N 1
ATOM 1117 C CA . ALA A 1 157 ? 9.247 -0.902 1.648 1.00 96.56 157 ALA A CA 1
ATOM 1118 C C . ALA A 1 157 ? 10.644 -0.534 1.159 1.00 96.56 157 ALA A C 1
ATOM 1120 O O . ALA A 1 157 ? 10.829 0.560 0.635 1.00 96.56 157 ALA A O 1
ATOM 1121 N N . VAL A 1 158 ? 11.602 -1.458 1.265 1.00 96.12 158 VAL A N 1
ATOM 1122 C CA . VAL A 1 158 ? 12.973 -1.236 0.791 1.00 96.12 158 VAL A CA 1
ATOM 1123 C C . VAL A 1 158 ? 12.993 -0.969 -0.714 1.00 96.12 158 VAL A C 1
ATOM 1125 O O . VAL A 1 158 ? 13.586 0.014 -1.150 1.00 96.12 158 VAL A O 1
ATOM 1128 N N . VAL A 1 159 ? 12.314 -1.798 -1.512 1.00 96.38 159 VAL A N 1
ATOM 1129 C CA . VAL A 1 159 ? 12.255 -1.630 -2.972 1.00 96.38 159 VAL A CA 1
ATOM 1130 C C . VAL A 1 159 ? 11.634 -0.284 -3.355 1.00 96.38 159 VAL A C 1
ATOM 1132 O O . VAL A 1 159 ? 12.177 0.408 -4.215 1.00 96.38 159 VAL A O 1
ATOM 1135 N N . LEU A 1 160 ? 10.529 0.110 -2.717 1.00 97.06 160 LEU A N 1
ATOM 1136 C CA . LEU A 1 160 ? 9.856 1.380 -3.004 1.00 97.06 160 LEU A CA 1
ATOM 1137 C C . LEU A 1 160 ? 10.685 2.595 -2.556 1.00 97.06 160 LEU A C 1
ATOM 1139 O O . LEU A 1 160 ? 10.766 3.573 -3.297 1.00 97.06 160 LEU A O 1
ATOM 1143 N N . ALA A 1 161 ? 11.328 2.529 -1.388 1.00 96.38 161 ALA A N 1
ATOM 1144 C CA . ALA A 1 161 ? 12.193 3.594 -0.882 1.00 96.38 161 ALA A CA 1
ATOM 1145 C C . ALA A 1 161 ? 13.398 3.819 -1.807 1.00 96.38 161 ALA A C 1
ATOM 1147 O O . ALA A 1 161 ? 13.634 4.930 -2.275 1.00 96.38 161 ALA A O 1
ATOM 1148 N N . VAL A 1 162 ? 14.103 2.743 -2.175 1.00 94.75 162 VAL A N 1
ATOM 1149 C CA . VAL A 1 162 ? 15.252 2.810 -3.096 1.00 94.75 162 VAL A CA 1
ATOM 1150 C C . VAL A 1 162 ? 14.838 3.310 -4.480 1.00 94.75 162 VAL A C 1
ATOM 1152 O O . VAL A 1 162 ? 15.588 4.044 -5.120 1.00 94.75 162 VAL A O 1
ATOM 1155 N N . ALA A 1 163 ? 13.633 2.965 -4.936 1.00 93.50 163 ALA A N 1
ATOM 1156 C CA . ALA A 1 163 ? 13.089 3.474 -6.188 1.00 93.50 163 ALA A CA 1
ATOM 1157 C C . ALA A 1 163 ? 12.729 4.972 -6.142 1.00 93.50 163 ALA A C 1
ATOM 1159 O O . ALA A 1 163 ? 12.356 5.517 -7.176 1.00 93.50 163 ALA A O 1
ATOM 1160 N N . GLY A 1 164 ? 12.816 5.643 -4.988 1.00 95.00 164 GLY A N 1
ATOM 1161 C CA . GLY A 1 164 ? 12.403 7.039 -4.831 1.00 95.00 164 GLY A CA 1
ATOM 1162 C C . GLY A 1 164 ? 10.894 7.222 -4.996 1.00 95.00 164 GLY A C 1
ATOM 1163 O O . GLY A 1 164 ? 10.442 8.225 -5.550 1.00 95.00 164 GLY A O 1
ATOM 1164 N N . ALA A 1 165 ? 10.113 6.223 -4.582 1.00 96.94 165 ALA A N 1
ATOM 1165 C CA . ALA A 1 165 ? 8.669 6.242 -4.720 1.00 96.94 165 ALA A CA 1
ATOM 1166 C C . ALA A 1 165 ? 8.022 7.306 -3.821 1.00 96.94 165 ALA A C 1
ATOM 1168 O O . ALA A 1 165 ? 8.451 7.549 -2.692 1.00 96.94 165 ALA A O 1
ATOM 1169 N N . THR A 1 166 ? 6.942 7.911 -4.309 1.00 97.94 166 THR A N 1
ATOM 1170 C CA . THR A 1 166 ? 6.141 8.887 -3.561 1.00 97.94 166 THR A CA 1
ATOM 1171 C C . THR A 1 166 ? 4.796 8.277 -3.197 1.00 97.94 166 THR A C 1
ATOM 1173 O O . THR A 1 166 ? 4.083 7.771 -4.060 1.00 97.94 166 THR A O 1
ATOM 1176 N N . LEU A 1 167 ? 4.421 8.329 -1.924 1.00 98.19 167 LEU A N 1
ATOM 1177 C CA . LEU A 1 167 ? 3.149 7.810 -1.431 1.00 98.19 167 LEU A CA 1
ATOM 1178 C C . LEU A 1 167 ? 2.108 8.923 -1.372 1.00 98.19 167 LEU A C 1
ATOM 1180 O O . LEU A 1 167 ? 2.397 10.018 -0.897 1.00 98.19 167 LEU A O 1
ATOM 1184 N N . THR A 1 168 ? 0.880 8.623 -1.791 1.00 97.44 168 THR A N 1
ATOM 1185 C CA . THR A 1 168 ? -0.291 9.472 -1.541 1.00 97.44 168 THR A CA 1
ATOM 1186 C C . THR A 1 168 ? -1.075 8.896 -0.373 1.00 97.44 168 THR A C 1
ATOM 1188 O O . THR A 1 168 ? -1.475 7.729 -0.402 1.00 97.44 168 THR A O 1
ATOM 1191 N N . VAL A 1 169 ? -1.321 9.711 0.652 1.00 95.69 169 VAL A N 1
ATOM 1192 C CA . VAL A 1 169 ? -2.040 9.295 1.862 1.00 95.69 169 VAL A CA 1
ATOM 1193 C C . VAL A 1 169 ? -3.124 10.298 2.242 1.00 95.69 169 VAL A C 1
ATOM 1195 O O . VAL A 1 169 ? -2.970 11.505 2.050 1.00 95.69 169 VAL A O 1
ATOM 1198 N N . LEU A 1 170 ? -4.215 9.815 2.829 1.00 93.75 170 LEU A N 1
ATOM 1199 C CA . LEU A 1 170 ? -5.165 10.650 3.562 1.00 93.75 170 LEU A CA 1
ATOM 1200 C C . LEU A 1 170 ? -4.715 10.730 5.021 1.00 93.75 170 LEU A C 1
ATOM 1202 O O . LEU A 1 170 ? -4.541 9.695 5.665 1.00 93.75 170 LEU A O 1
ATOM 1206 N N . LYS A 1 171 ? -4.531 11.950 5.545 1.00 89.38 171 LYS A N 1
ATOM 1207 C CA . LYS A 1 171 ? -4.161 12.155 6.962 1.00 89.38 171 LYS A CA 1
ATOM 1208 C C . LYS A 1 171 ? -5.305 11.857 7.929 1.00 89.38 171 LYS A C 1
ATOM 1210 O O . LYS A 1 171 ? -5.068 11.495 9.075 1.00 89.38 171 LYS A O 1
ATOM 1215 N N . ASP A 1 172 ? -6.524 12.046 7.446 1.00 88.44 172 ASP A N 1
ATOM 1216 C CA . ASP A 1 172 ? -7.765 11.799 8.159 1.00 88.44 172 ASP A CA 1
ATOM 1217 C C . ASP A 1 172 ? -8.694 11.038 7.204 1.00 88.44 172 ASP A C 1
ATOM 1219 O O . ASP A 1 172 ? -9.019 11.566 6.137 1.00 88.44 172 ASP A O 1
ATOM 1223 N N . PRO A 1 173 ? -9.136 9.818 7.549 1.00 84.38 173 PRO A N 1
ATOM 1224 C CA . PRO A 1 173 ? -9.972 9.009 6.677 1.00 84.38 173 PRO A CA 1
ATOM 1225 C C . PRO A 1 173 ? -11.404 9.554 6.578 1.00 84.38 173 PRO A C 1
ATOM 1227 O O . PRO A 1 173 ? -12.178 9.057 5.765 1.00 84.38 173 PRO A O 1
ATOM 1230 N N . THR A 1 174 ? -11.774 10.559 7.380 1.00 88.12 174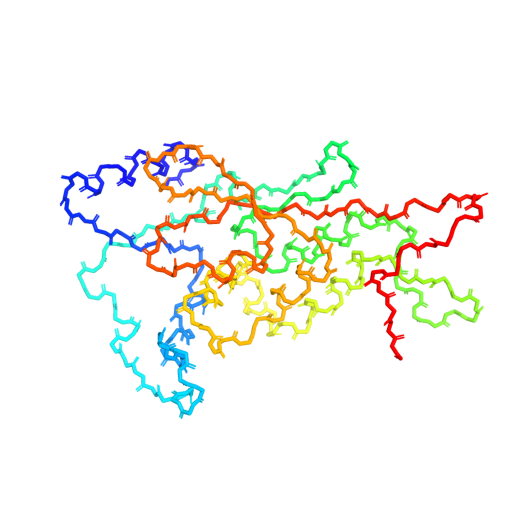 THR A N 1
ATOM 1231 C CA . THR A 1 174 ? -13.039 11.308 7.295 1.00 88.12 174 THR A CA 1
ATOM 1232 C C . THR A 1 174 ? -12.954 12.537 6.381 1.00 88.12 174 THR A C 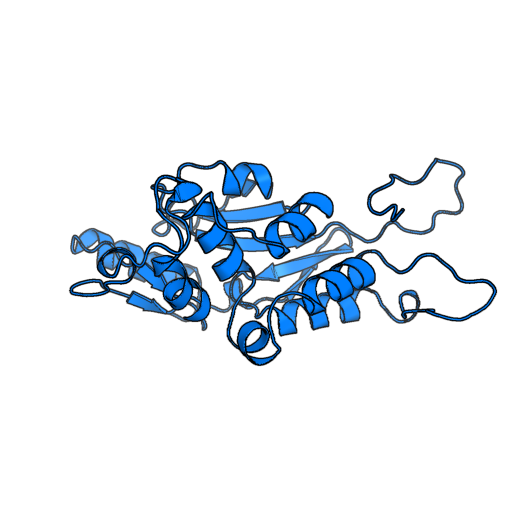1
ATOM 1234 O O . THR A 1 174 ? -13.981 13.142 6.068 1.00 88.12 174 THR A O 1
ATOM 1237 N N . SER A 1 175 ? -11.763 12.835 5.856 1.00 89.50 175 SER A N 1
ATOM 1238 C CA . SER A 1 175 ? -11.514 13.865 4.850 1.00 89.50 175 SER A CA 1
ATOM 1239 C C . SER A 1 175 ? -11.000 13.255 3.541 1.00 89.50 175 SER A C 1
ATOM 1241 O O . SER A 1 175 ? -10.398 12.187 3.524 1.00 89.50 175 SER A O 1
ATOM 1243 N N . LEU A 1 176 ? -11.231 13.949 2.423 1.00 90.19 176 LEU A N 1
ATOM 1244 C CA . LEU A 1 176 ? -10.640 13.613 1.118 1.00 90.19 176 LEU A CA 1
ATOM 1245 C C . LEU A 1 176 ? -9.318 14.350 0.859 1.00 90.19 176 LEU A C 1
ATOM 1247 O O . LEU A 1 176 ? -8.752 14.238 -0.225 1.00 90.19 176 LEU A O 1
ATOM 1251 N N . ALA A 1 177 ? -8.824 15.116 1.834 1.00 91.44 177 ALA A N 1
ATOM 1252 C CA . ALA A 1 177 ? -7.568 15.840 1.708 1.00 91.44 177 ALA A CA 1
ATOM 1253 C C . ALA A 1 177 ? -6.372 14.874 1.714 1.00 91.44 177 ALA A C 1
ATOM 1255 O O . ALA A 1 177 ? -6.016 14.297 2.745 1.00 91.44 177 ALA A O 1
ATOM 1256 N N . THR A 1 178 ? -5.739 14.726 0.552 1.00 93.56 178 THR A N 1
ATOM 1257 C CA . THR A 1 178 ? -4.530 13.920 0.376 1.00 93.56 178 THR A CA 1
ATOM 1258 C C . THR A 1 178 ? -3.269 14.735 0.623 1.00 93.56 178 THR A C 1
ATOM 1260 O O . THR A 1 178 ? -3.203 15.928 0.329 1.00 93.56 178 THR A O 1
ATOM 1263 N N . THR A 1 179 ? -2.227 14.067 1.094 1.00 95.44 179 THR A N 1
ATOM 1264 C CA . THR A 1 179 ? -0.862 14.586 1.158 1.00 95.44 179 THR A CA 1
ATOM 1265 C C . THR A 1 179 ? 0.079 13.577 0.510 1.00 95.44 179 THR A C 1
ATOM 1267 O O . THR A 1 179 ? -0.224 12.382 0.469 1.00 95.44 179 THR A O 1
ATOM 1270 N N . THR A 1 180 ? 1.215 14.054 0.017 1.00 96.62 180 THR A N 1
ATOM 1271 C CA . THR A 1 180 ? 2.280 13.202 -0.506 1.00 96.62 180 THR A CA 1
ATOM 1272 C C . THR A 1 180 ? 3.433 13.143 0.483 1.00 96.62 180 THR A C 1
ATOM 1274 O O . THR A 1 180 ? 3.744 14.159 1.105 1.00 96.62 180 THR A O 1
ATOM 1277 N N . MET A 1 181 ? 4.072 11.987 0.608 1.00 97.00 181 MET A N 1
ATOM 1278 C CA . MET A 1 181 ? 5.262 11.792 1.442 1.00 97.00 181 MET A CA 1
ATOM 1279 C C . MET A 1 181 ? 6.149 10.685 0.871 1.00 97.00 181 MET A C 1
ATOM 1281 O O . MET A 1 181 ? 5.684 9.874 0.063 1.00 97.00 181 MET A O 1
ATOM 1285 N N . SER A 1 182 ? 7.416 10.649 1.271 1.00 98.06 182 SER A N 1
ATOM 1286 C CA . SER A 1 182 ? 8.316 9.546 0.928 1.00 98.06 182 SER A CA 1
ATOM 1287 C C . SER A 1 182 ? 7.942 8.262 1.683 1.00 98.06 182 SER A C 1
ATOM 1289 O O . SER A 1 182 ? 7.143 8.273 2.628 1.00 98.06 182 SER A O 1
ATOM 1291 N N . VAL A 1 183 ? 8.516 7.128 1.275 1.00 97.62 183 VAL A N 1
ATOM 1292 C CA . VAL A 1 183 ? 8.305 5.848 1.971 1.00 97.62 183 VAL A CA 1
ATOM 1293 C C . VAL A 1 183 ? 8.876 5.901 3.390 1.00 97.62 183 VAL A C 1
ATOM 1295 O O . VAL A 1 183 ? 8.247 5.436 4.336 1.00 97.62 183 VAL A O 1
ATOM 1298 N N . GLU A 1 184 ? 10.042 6.513 3.558 1.00 96.81 184 GLU A N 1
ATOM 1299 C CA . GLU A 1 184 ? 10.733 6.683 4.835 1.00 96.81 184 GLU A CA 1
ATOM 1300 C C . GLU A 1 184 ? 9.951 7.590 5.786 1.00 96.81 184 GLU A C 1
ATOM 1302 O O . GLU A 1 184 ? 9.776 7.248 6.957 1.00 96.81 184 GLU A O 1
ATOM 1307 N N . GLU A 1 185 ? 9.433 8.716 5.285 1.00 96.56 185 GLU A N 1
ATOM 1308 C CA . GLU A 1 185 ? 8.565 9.619 6.050 1.00 96.56 185 GLU A CA 1
ATOM 1309 C C . GLU A 1 185 ? 7.300 8.901 6.526 1.00 96.56 185 GLU A C 1
ATOM 1311 O O . GLU A 1 185 ? 6.897 9.033 7.682 1.00 96.56 185 GLU A O 1
ATOM 1316 N N . PHE A 1 186 ? 6.693 8.095 5.654 1.00 95.94 186 PHE A N 1
ATOM 1317 C CA . PHE A 1 186 ? 5.516 7.310 5.996 1.00 95.94 186 PHE A CA 1
ATOM 1318 C C . PHE A 1 186 ? 5.802 6.272 7.087 1.00 95.94 186 PHE A C 1
ATOM 1320 O O . PHE A 1 186 ? 5.040 6.178 8.050 1.00 95.94 186 PHE A O 1
ATOM 1327 N N . LEU A 1 187 ? 6.897 5.518 6.976 1.00 94.81 187 LEU A N 1
ATOM 1328 C CA . LEU A 1 187 ? 7.276 4.503 7.968 1.00 94.81 187 LEU A CA 1
ATOM 1329 C C . LEU A 1 187 ? 7.701 5.111 9.308 1.00 94.81 187 LEU A C 1
ATOM 1331 O O . LEU A 1 187 ? 7.500 4.488 10.344 1.00 94.81 187 LEU A O 1
ATOM 1335 N N . SER A 1 188 ? 8.252 6.324 9.285 1.00 93.44 188 SER A N 1
ATOM 1336 C CA . SER A 1 188 ? 8.673 7.058 10.485 1.00 93.44 188 SER A CA 1
ATOM 1337 C C . SER A 1 188 ? 7.531 7.847 11.135 1.00 93.44 188 SER A C 1
ATOM 1339 O O . SER A 1 188 ? 7.704 8.418 12.212 1.00 93.44 188 SER A O 1
ATOM 1341 N N . SER A 1 189 ? 6.370 7.927 10.479 1.00 91.75 189 SER A N 1
ATOM 1342 C CA . SER A 1 189 ? 5.204 8.625 11.014 1.00 91.75 189 SER A CA 1
ATOM 1343 C C . SER A 1 189 ? 4.606 7.880 12.207 1.00 91.75 189 SER A C 1
ATOM 1345 O O . SER A 1 189 ? 4.577 6.650 12.239 1.00 91.75 189 SER A O 1
ATOM 1347 N N . ASP A 1 190 ? 4.075 8.634 13.171 1.00 87.56 190 ASP A N 1
ATOM 1348 C CA . ASP A 1 190 ? 3.411 8.073 14.349 1.00 87.56 190 ASP A CA 1
ATOM 1349 C C . ASP A 1 190 ? 2.302 7.104 13.923 1.00 87.56 190 ASP A C 1
ATOM 1351 O O . ASP A 1 190 ? 1.335 7.507 13.269 1.00 87.56 190 ASP A O 1
ATOM 1355 N N . ALA A 1 191 ? 2.453 5.827 14.290 1.00 82.94 191 ALA A N 1
ATOM 1356 C CA . ALA A 1 191 ? 1.553 4.737 13.930 1.00 82.94 191 ALA A CA 1
ATOM 1357 C C . ALA A 1 191 ? 0.117 4.938 14.446 1.00 82.94 191 ALA A C 1
ATOM 1359 O O . ALA A 1 191 ? -0.815 4.393 13.849 1.00 82.94 191 ALA A O 1
ATOM 1360 N N . SER A 1 192 ? -0.075 5.749 15.495 1.00 82.12 192 SER A N 1
ATOM 1361 C CA . SER A 1 192 ? -1.389 6.083 16.057 1.00 82.12 192 SER A CA 1
ATOM 1362 C C . SER A 1 192 ? -2.214 7.015 15.165 1.00 82.12 192 SER A C 1
ATOM 1364 O O . SER A 1 192 ? -3.441 7.054 15.280 1.00 82.12 192 SER A O 1
ATOM 1366 N N . LEU A 1 193 ? -1.569 7.732 14.235 1.00 85.50 193 LEU A N 1
ATOM 1367 C CA . LEU A 1 193 ? -2.273 8.586 13.284 1.00 85.50 193 LEU A CA 1
ATOM 1368 C C . LEU A 1 193 ? -3.130 7.729 12.338 1.00 85.50 193 LEU A C 1
ATOM 1370 O O . LEU A 1 193 ? -2.638 6.712 11.828 1.00 85.50 193 LEU A O 1
ATOM 1374 N N . PRO A 1 194 ? -4.370 8.153 12.031 1.00 84.94 194 PRO A N 1
ATOM 1375 C CA . PRO A 1 194 ? -5.314 7.391 11.218 1.00 84.94 194 PRO A CA 1
ATOM 1376 C C . PRO A 1 194 ? -5.007 7.521 9.716 1.00 84.94 194 PRO A C 1
ATOM 1378 O O . PRO A 1 194 ? -5.884 7.816 8.909 1.00 84.94 194 PRO A O 1
ATOM 1381 N N . LEU A 1 195 ? -3.751 7.324 9.320 1.00 89.69 195 LEU A N 1
ATOM 1382 C CA . LEU A 1 195 ? -3.342 7.446 7.927 1.00 89.69 195 LEU A CA 1
ATOM 1383 C C . LEU A 1 195 ? -3.960 6.329 7.082 1.00 89.69 195 LEU A C 1
ATOM 1385 O O . LEU A 1 195 ? -3.877 5.149 7.429 1.00 89.69 195 LEU A O 1
ATOM 1389 N N . LEU A 1 196 ? -4.521 6.706 5.935 1.00 91.88 196 LEU A N 1
ATOM 1390 C CA . LEU A 1 196 ? -4.934 5.771 4.893 1.00 91.88 196 LEU A CA 1
ATOM 1391 C C . LEU A 1 196 ? -4.010 5.924 3.688 1.00 91.88 196 LEU A C 1
ATOM 1393 O O . LEU A 1 196 ? -3.991 6.969 3.038 1.00 91.88 196 LEU A O 1
ATOM 1397 N N . LEU A 1 197 ? -3.261 4.866 3.389 1.00 94.81 197 LEU A N 1
ATOM 1398 C CA . LEU A 1 197 ? -2.441 4.773 2.188 1.00 94.81 197 LEU A CA 1
ATOM 1399 C C . LEU A 1 197 ? -3.335 4.585 0.956 1.00 94.81 197 LEU A C 1
ATOM 1401 O O . LEU A 1 197 ? -4.124 3.642 0.905 1.00 94.81 197 LEU A O 1
ATOM 1405 N N . VAL A 1 198 ? -3.222 5.490 -0.018 1.00 96.00 198 VAL A N 1
ATOM 1406 C CA . VAL A 1 198 ? -4.070 5.511 -1.219 1.00 96.00 198 VAL A CA 1
ATOM 1407 C C . VAL A 1 198 ? -3.349 4.901 -2.411 1.00 96.00 198 VAL A C 1
ATOM 1409 O O . VAL A 1 198 ? -3.877 3.997 -3.054 1.00 96.00 198 VAL A O 1
ATOM 1412 N N . SER A 1 199 ? -2.141 5.377 -2.705 1.00 97.31 199 SER A N 1
ATOM 1413 C CA . SER A 1 199 ? -1.366 4.938 -3.865 1.00 97.31 199 SER A CA 1
ATOM 1414 C C . SER A 1 199 ? 0.126 5.200 -3.690 1.00 97.31 199 SER A C 1
ATOM 1416 O O . SER A 1 199 ? 0.547 5.948 -2.804 1.00 97.31 199 SER A O 1
ATOM 1418 N N . VAL A 1 200 ? 0.915 4.576 -4.557 1.00 98.12 200 VAL A N 1
ATOM 1419 C CA . VAL A 1 200 ? 2.331 4.859 -4.772 1.00 98.12 200 VAL A CA 1
ATOM 1420 C C . VAL A 1 200 ? 2.532 5.354 -6.199 1.00 98.12 200 VAL A C 1
ATOM 1422 O O . VAL A 1 200 ? 1.958 4.802 -7.135 1.00 98.12 200 VAL A O 1
ATOM 1425 N N . GLU A 1 201 ? 3.344 6.391 -6.361 1.00 97.69 201 GLU A N 1
ATOM 1426 C CA . GLU A 1 201 ? 3.865 6.872 -7.635 1.00 97.69 201 GLU A CA 1
ATOM 1427 C C . GLU A 1 201 ? 5.352 6.516 -7.732 1.00 97.69 201 GLU A C 1
ATOM 1429 O O . GLU A 1 201 ? 6.167 6.930 -6.905 1.00 97.69 201 GLU A O 1
ATOM 1434 N N . LEU A 1 202 ? 5.696 5.734 -8.752 1.00 96.50 202 LEU A N 1
ATOM 1435 C CA . LEU A 1 202 ? 7.061 5.386 -9.119 1.00 96.50 202 LEU A CA 1
ATOM 1436 C C . LEU A 1 202 ? 7.585 6.382 -10.156 1.00 96.50 202 LEU A C 1
ATOM 1438 O O . LEU A 1 202 ? 6.856 6.707 -11.100 1.00 96.50 202 LEU A O 1
ATOM 1442 N N . PRO A 1 203 ? 8.840 6.846 -10.035 1.00 94.06 203 PRO A N 1
ATOM 1443 C CA . PRO A 1 203 ? 9.406 7.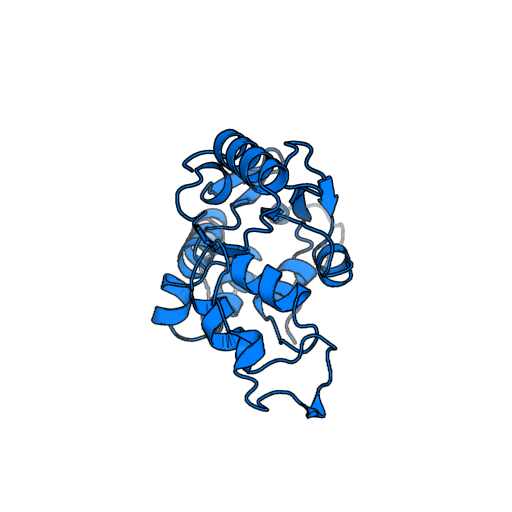792 -10.987 1.00 94.06 203 PRO A CA 1
ATOM 1444 C C . PRO A 1 203 ? 9.558 7.167 -12.380 1.00 94.06 203 PRO A C 1
ATOM 1446 O O . PRO A 1 203 ? 9.665 5.942 -12.494 1.00 94.06 203 PRO A O 1
ATOM 1449 N N . PRO A 1 204 ? 9.584 7.990 -13.444 1.00 88.69 204 PRO A N 1
ATOM 1450 C CA . PRO A 1 204 ? 9.789 7.515 -14.807 1.00 88.69 204 PRO A CA 1
ATOM 1451 C C . PRO A 1 204 ? 11.121 6.787 -14.960 1.00 88.69 204 PRO A C 1
ATOM 1453 O O . PRO A 1 204 ? 12.114 7.124 -14.309 1.00 88.69 204 PRO A O 1
ATOM 1456 N N . LEU A 1 205 ? 11.161 5.839 -15.896 1.00 80.62 205 LEU A N 1
ATOM 1457 C CA . LEU A 1 205 ? 12.414 5.225 -16.313 1.00 80.62 205 LEU A CA 1
ATOM 1458 C C . LEU A 1 205 ? 13.359 6.310 -16.867 1.00 80.62 205 LEU A C 1
ATOM 1460 O O . LEU A 1 205 ? 12.915 7.194 -17.612 1.00 80.62 205 LEU A O 1
ATOM 1464 N N . PRO A 1 206 ? 14.658 6.277 -16.517 1.00 69.00 206 PRO A N 1
ATOM 1465 C CA . PRO A 1 206 ? 15.623 7.201 -17.083 1.00 69.00 206 PRO A CA 1
ATOM 1466 C C . PRO A 1 206 ? 15.654 6.993 -18.597 1.00 69.00 206 PRO A C 1
ATOM 1468 O O . PRO A 1 206 ? 15.977 5.911 -19.082 1.00 69.00 206 PRO A O 1
ATOM 1471 N N . ARG A 1 207 ? 15.297 8.035 -19.351 1.00 57.38 207 ARG A N 1
ATOM 1472 C CA . ARG A 1 207 ? 15.408 8.008 -20.811 1.00 57.38 207 ARG A CA 1
ATOM 1473 C C . ARG A 1 207 ? 16.884 7.859 -21.159 1.00 57.38 207 ARG A C 1
ATOM 1475 O O . ARG A 1 207 ? 17.707 8.592 -20.609 1.00 57.38 207 ARG A O 1
ATOM 1482 N N . SER A 1 208 ? 17.221 6.960 -22.079 1.00 52.81 208 SER A N 1
ATOM 1483 C CA . SER A 1 208 ? 18.558 6.887 -22.666 1.00 52.81 208 SER A CA 1
ATOM 1484 C C . SER A 1 208 ? 18.808 8.148 -23.501 1.00 52.81 208 SER A C 1
ATOM 1486 O O . SER A 1 208 ? 18.616 8.165 -24.716 1.00 52.81 208 SER A O 1
ATOM 1488 N N . SER A 1 209 ? 19.169 9.256 -22.859 1.00 42.00 209 SER A N 1
ATOM 1489 C CA . SER A 1 209 ? 19.635 10.437 -23.569 1.00 42.00 209 SER A CA 1
ATOM 1490 C C . SER A 1 209 ? 21.071 10.187 -24.025 1.00 42.00 209 SER A C 1
ATOM 1492 O O . SER A 1 209 ? 21.957 9.877 -23.234 1.00 42.00 209 SER A O 1
ATOM 1494 N N . SER A 1 210 ? 21.326 10.363 -25.319 1.00 41.84 210 SER A N 1
ATOM 1495 C CA . SER A 1 210 ? 22.663 10.406 -25.921 1.00 41.84 210 SER A CA 1
ATOM 1496 C C . SER A 1 210 ? 23.431 11.687 -25.540 1.00 41.84 210 SER A C 1
ATOM 1498 O O . SER A 1 210 ? 24.086 12.307 -26.375 1.00 41.84 210 SER A O 1
ATOM 1500 N N . SER A 1 211 ? 23.305 12.147 -24.296 1.00 42.25 211 SER A N 1
ATOM 1501 C CA . SER A 1 211 ? 23.912 13.375 -23.790 1.00 42.25 211 SER A CA 1
ATOM 1502 C C . SER A 1 211 ? 24.789 13.014 -22.600 1.00 42.25 211 SER A C 1
ATOM 1504 O O . SER A 1 211 ? 24.307 12.414 -21.645 1.00 42.25 211 SER A O 1
ATOM 1506 N N . GLY A 1 212 ? 26.082 13.336 -22.693 1.00 44.31 212 GLY A N 1
ATOM 1507 C CA . GLY A 1 212 ? 27.156 12.921 -21.782 1.00 44.31 212 GLY A CA 1
ATOM 1508 C C . GLY A 1 212 ? 27.105 13.506 -20.366 1.00 44.31 212 GLY A C 1
ATOM 1509 O O . GLY A 1 212 ? 28.123 13.977 -19.867 1.00 44.31 212 GLY A O 1
ATOM 1510 N N . ALA A 1 213 ? 25.947 13.471 -19.710 1.00 41.25 213 ALA A N 1
ATOM 1511 C CA . ALA A 1 213 ? 25.819 13.656 -18.271 1.00 41.25 213 ALA A CA 1
ATOM 1512 C C . ALA A 1 213 ? 25.819 12.276 -17.581 1.00 41.25 213 ALA A C 1
ATOM 1514 O O . ALA A 1 213 ? 25.185 11.345 -18.084 1.00 41.25 213 ALA A O 1
ATOM 1515 N N . PRO A 1 214 ? 26.521 12.099 -16.447 1.00 41.06 214 PRO A N 1
ATOM 1516 C CA . PRO A 1 214 ? 26.555 10.811 -15.766 1.00 41.06 214 PRO A CA 1
ATOM 1517 C C . PRO A 1 214 ? 25.139 10.426 -15.295 1.00 41.06 214 PRO A C 1
ATOM 1519 O O . PRO A 1 214 ? 24.490 11.236 -14.629 1.00 41.06 214 PRO A O 1
ATOM 1522 N N . PRO A 1 215 ? 24.644 9.213 -15.607 1.00 46.22 215 PRO A N 1
ATOM 1523 C CA . PRO A 1 215 ? 23.318 8.784 -15.180 1.00 46.22 215 PRO A CA 1
ATOM 1524 C C . PRO A 1 215 ? 23.255 8.694 -13.651 1.00 46.22 215 PRO A C 1
ATOM 1526 O O . PRO A 1 215 ? 24.162 8.151 -13.008 1.00 46.22 215 PRO A O 1
ATOM 1529 N N . SER A 1 216 ? 22.173 9.216 -13.068 1.00 49.00 216 SER A N 1
ATOM 1530 C CA . SER A 1 216 ? 21.863 9.070 -11.646 1.00 49.00 216 SER A CA 1
ATOM 1531 C C . SER A 1 216 ? 21.760 7.580 -11.304 1.00 49.00 216 SER A C 1
ATOM 1533 O O . SER A 1 216 ? 20.959 6.824 -11.854 1.00 49.00 216 SER A O 1
ATOM 1535 N N . ARG A 1 217 ? 22.657 7.126 -10.429 1.00 47.91 217 ARG A N 1
ATOM 1536 C CA . ARG A 1 217 ? 22.844 5.713 -10.093 1.00 47.91 217 ARG A CA 1
ATOM 1537 C C . ARG A 1 217 ? 21.780 5.275 -9.083 1.00 47.91 217 ARG A C 1
ATOM 1539 O O . ARG A 1 217 ? 22.015 5.389 -7.889 1.00 47.91 217 ARG A O 1
ATOM 1546 N N . VAL A 1 218 ? 20.631 4.784 -9.552 1.00 58.56 218 VAL A N 1
ATOM 1547 C CA . VAL A 1 218 ? 19.565 4.275 -8.657 1.00 58.56 218 VAL A CA 1
ATOM 1548 C C . VAL A 1 218 ? 19.675 2.762 -8.422 1.00 58.56 218 VAL A C 1
ATOM 1550 O O . VAL A 1 218 ? 19.394 2.288 -7.331 1.00 58.56 218 VAL A O 1
ATOM 1553 N N . PHE A 1 219 ? 20.200 1.995 -9.384 1.00 44.72 219 PHE A N 1
ATOM 1554 C CA . PHE A 1 219 ? 20.432 0.554 -9.217 1.00 44.72 219 PHE A CA 1
ATOM 1555 C C . PHE A 1 219 ? 21.822 0.169 -9.739 1.00 44.72 219 PHE A C 1
ATOM 1557 O O . PHE A 1 219 ? 22.065 0.094 -10.946 1.00 44.72 219 PHE A O 1
ATOM 1564 N N . SER A 1 220 ? 22.755 -0.017 -8.807 1.00 36.19 220 SER A N 1
ATOM 1565 C CA . SER A 1 220 ? 24.072 -0.619 -9.021 1.00 36.19 220 SER A CA 1
ATOM 1566 C C . SER A 1 220 ? 24.122 -1.867 -8.150 1.00 36.19 220 SER A C 1
ATOM 1568 O O . SER A 1 220 ? 24.308 -1.758 -6.943 1.00 36.19 220 SER A O 1
ATOM 1570 N N . THR A 1 221 ? 23.903 -3.039 -8.732 1.00 37.12 221 THR A N 1
ATOM 1571 C CA . THR A 1 221 ? 24.176 -4.310 -8.052 1.00 37.12 221 THR A CA 1
ATOM 1572 C C . THR A 1 221 ? 25.686 -4.552 -8.027 1.00 37.12 221 THR A C 1
ATOM 1574 O O . THR A 1 221 ? 26.352 -4.286 -9.029 1.00 37.12 221 THR A O 1
ATOM 1577 N N . PHE A 1 222 ? 26.199 -4.992 -6.876 1.00 35.75 222 PHE A N 1
ATOM 1578 C CA . PHE A 1 222 ? 27.549 -5.545 -6.723 1.00 35.75 222 PHE A CA 1
ATOM 1579 C C . PHE A 1 222 ? 27.668 -6.904 -7.415 1.00 35.75 222 PHE A C 1
ATOM 1581 O O . PHE A 1 222 ? 26.627 -7.599 -7.504 1.00 35.75 222 PHE A O 1
#